Protein AF-A0A8J8BP49-F1 (afdb_monomer)

Nearest PDB structures (foldseek):
  6uoa-assembly1_A  TM=1.946E-01  e=1.075E+00  Homo sapiens
  1j4n-assembly1_A  TM=1.666E-01  e=1.029E+00  Bos taurus
  2ixr-assembly1_A  TM=1.984E-01  e=2.462E+00  Burkholderia pseudomallei
  8tid-assembly1_C  TM=1.835E-01  e=7.997E+00  Tetrahymena thermophila

Mean predicted aligned error: 5.42 Å

Secondary structure (DSSP, 8-state):
----HHHHHHHHHHHHHHHHHHHHHHHHHHHHHHHHHHHHHHHHHHSSPPPPPPTT-SS--S-SS-TTHHHHHHHHHHHHHHHHHHHHHHHHHHT-S--SSS-HHHHHHHHHHHHHHHHHHHHHHHHHTTSTTHHHHHHTT--TTSHHHHHHHHHIIIIIHHHHHHHHH---HHHHHHHHHHHHHHHHHHIIIIIHHHHHHHHHTHHHHHHHHHHHHHHHHHHHHHHHHHH--

Structure (mmCIF, N/CA/C/O backbone):
data_AF-A0A8J8BP49-F1
#
_entry.id   AF-A0A8J8BP49-F1
#
loop_
_atom_site.group_PDB
_atom_site.id
_atom_site.type_symbol
_atom_site.label_atom_id
_atom_site.label_alt_id
_atom_site.label_comp_id
_atom_site.label_asym_id
_atom_site.label_entity_id
_atom_site.label_seq_id
_atom_site.pdbx_PDB_ins_code
_atom_site.Cartn_x
_atom_site.Cartn_y
_atom_site.Cartn_z
_atom_site.occupancy
_atom_site.B_iso_or_equiv
_atom_site.auth_seq_id
_atom_site.auth_comp_id
_atom_site.auth_asym_id
_atom_site.auth_atom_id
_atom_site.pdbx_PDB_model_num
ATOM 1 N N . MET A 1 1 ? -19.484 -6.367 33.454 1.00 38.62 1 MET A N 1
ATOM 2 C CA . MET A 1 1 ? -18.521 -5.253 33.610 1.00 38.62 1 MET A CA 1
ATOM 3 C C . MET A 1 1 ? -18.538 -4.429 32.333 1.00 38.62 1 MET A C 1
ATOM 5 O O . MET A 1 1 ? -18.181 -4.967 31.294 1.00 38.62 1 MET A O 1
ATOM 9 N N . LYS A 1 2 ? -18.995 -3.169 32.371 1.00 40.53 2 LYS A N 1
ATOM 10 C CA . LYS A 1 2 ? -18.797 -2.241 31.247 1.00 40.53 2 LYS A CA 1
ATOM 11 C C . LYS A 1 2 ? -17.297 -1.944 31.179 1.00 40.53 2 LYS A C 1
ATOM 13 O O . LYS A 1 2 ? -16.781 -1.238 32.039 1.00 40.53 2 LYS A O 1
ATOM 18 N N . TYR A 1 3 ? -16.599 -2.570 30.234 1.00 51.41 3 TYR A N 1
ATOM 19 C CA . TYR A 1 3 ? -15.207 -2.254 29.919 1.00 51.41 3 TYR A CA 1
ATOM 20 C C . TYR A 1 3 ? -15.085 -0.745 29.666 1.00 51.41 3 TYR A C 1
ATOM 22 O O . TYR A 1 3 ? -15.962 -0.156 29.033 1.00 51.41 3 TYR A O 1
ATOM 30 N N . ASN A 1 4 ? -14.030 -0.109 30.181 1.00 67.38 4 ASN A N 1
ATOM 31 C CA . ASN A 1 4 ? -13.845 1.333 30.051 1.00 67.38 4 ASN A CA 1
ATOM 32 C C . ASN A 1 4 ? -13.487 1.675 28.592 1.00 67.38 4 ASN A C 1
ATOM 34 O O . ASN A 1 4 ? -12.318 1.671 28.210 1.00 67.38 4 ASN A O 1
ATOM 38 N N . SER A 1 5 ? -14.518 1.916 27.776 1.00 73.50 5 SER A N 1
ATOM 39 C CA . SER A 1 5 ? -14.456 2.192 26.331 1.00 73.50 5 SER A CA 1
ATOM 40 C C . SER A 1 5 ? -13.374 3.210 25.958 1.00 73.50 5 SER A C 1
ATOM 42 O O . SER A 1 5 ? -12.716 3.073 24.930 1.00 73.50 5 SER A O 1
ATOM 44 N N . PHE A 1 6 ? -13.141 4.198 26.827 1.00 82.12 6 PHE A N 1
ATOM 45 C CA . PHE A 1 6 ? -12.113 5.216 26.638 1.00 82.12 6 PHE A CA 1
ATOM 46 C C . PHE A 1 6 ? -10.689 4.641 26.650 1.00 82.12 6 PHE A C 1
ATOM 48 O O . PHE A 1 6 ? -9.907 4.901 25.741 1.00 82.12 6 PHE A O 1
ATOM 55 N N . PHE A 1 7 ? -10.354 3.811 27.641 1.00 84.12 7 PHE A N 1
ATOM 56 C CA . PHE A 1 7 ? -9.019 3.218 27.761 1.00 84.12 7 PHE A CA 1
ATOM 57 C C . PHE A 1 7 ? -8.693 2.305 26.571 1.00 84.12 7 PHE A C 1
ATOM 59 O O . PHE A 1 7 ? -7.597 2.362 26.015 1.00 84.12 7 PHE A O 1
ATOM 66 N N . ASN A 1 8 ? -9.678 1.523 26.120 1.00 83.56 8 ASN A N 1
ATOM 67 C CA . ASN A 1 8 ? -9.540 0.665 24.944 1.00 83.56 8 ASN A CA 1
ATOM 68 C C . ASN A 1 8 ? -9.268 1.484 23.671 1.00 83.56 8 ASN A C 1
ATOM 70 O O . ASN A 1 8 ? -8.439 1.089 22.852 1.00 83.56 8 ASN A O 1
ATOM 74 N N . MET A 1 9 ? -9.934 2.634 23.520 1.00 87.38 9 MET A N 1
ATOM 75 C CA . MET A 1 9 ? -9.689 3.567 22.418 1.00 87.38 9 MET A CA 1
ATOM 76 C C . MET A 1 9 ? -8.284 4.165 22.455 1.00 87.38 9 MET A C 1
ATOM 78 O O . MET A 1 9 ? -7.639 4.250 21.415 1.00 87.38 9 MET A O 1
ATOM 82 N N . VAL A 1 10 ? -7.791 4.551 23.633 1.00 91.19 10 VAL A N 1
ATOM 83 C CA . VAL A 1 10 ? -6.429 5.088 23.770 1.00 91.19 10 VAL A CA 1
ATOM 84 C C . VAL A 1 10 ? -5.399 4.044 23.340 1.00 91.19 10 VAL A C 1
ATOM 86 O O . VAL A 1 10 ? -4.521 4.353 22.538 1.00 91.19 10 VAL A O 1
ATOM 89 N N . ILE A 1 11 ? -5.536 2.795 23.800 1.00 91.75 11 ILE A N 1
ATOM 90 C CA . ILE A 1 11 ? -4.647 1.699 23.381 1.00 91.75 11 ILE A CA 1
ATOM 91 C C . ILE A 1 11 ? -4.704 1.495 21.867 1.00 91.75 11 ILE A C 1
ATOM 93 O O . ILE A 1 11 ? -3.660 1.367 21.228 1.00 91.75 11 ILE A O 1
ATOM 97 N N . LEU A 1 12 ? -5.907 1.471 21.290 1.00 92.00 12 LEU A N 1
ATOM 98 C CA . LEU A 1 12 ? -6.104 1.337 19.850 1.00 92.00 12 LEU A CA 1
ATOM 99 C C . LEU A 1 12 ? -5.352 2.426 19.075 1.00 92.00 12 LEU A C 1
ATOM 101 O O . LEU A 1 12 ? -4.560 2.100 18.195 1.00 92.00 12 LEU A O 1
ATOM 105 N N . VAL A 1 13 ? -5.573 3.696 19.422 1.00 94.31 13 VAL A N 1
ATOM 106 C CA . VAL A 1 13 ? -4.946 4.854 18.765 1.00 94.31 13 VAL A CA 1
ATOM 107 C C . VAL A 1 13 ? -3.425 4.773 18.851 1.00 94.31 13 VAL A C 1
ATOM 109 O O . VAL A 1 13 ? -2.746 4.867 17.829 1.00 94.31 13 VAL A O 1
ATOM 112 N N . LEU A 1 14 ? -2.884 4.542 20.050 1.00 95.69 14 LEU A N 1
ATOM 113 C CA . LEU A 1 14 ? -1.438 4.439 20.251 1.00 95.69 14 LEU A CA 1
ATOM 114 C C . LEU A 1 14 ? -0.837 3.264 19.475 1.00 95.69 14 LEU A C 1
ATOM 116 O O . LEU A 1 14 ? 0.233 3.404 18.890 1.00 95.69 14 LEU A O 1
ATOM 120 N N . THR A 1 15 ? -1.535 2.128 19.422 1.00 94.44 15 THR A N 1
ATOM 121 C CA . THR A 1 15 ? -1.056 0.953 18.685 1.00 94.44 15 THR A CA 1
ATOM 122 C C . THR A 1 15 ? -1.067 1.193 17.180 1.00 94.44 15 THR A C 1
ATOM 124 O O . THR A 1 15 ? -0.103 0.839 16.509 1.00 94.44 15 THR A O 1
ATOM 127 N N . VAL A 1 16 ? -2.117 1.820 16.637 1.00 95.50 16 VAL A N 1
ATOM 128 C CA . VAL A 1 16 ? -2.180 2.165 15.206 1.00 95.50 16 VAL A CA 1
ATOM 129 C C . VAL A 1 16 ? -1.072 3.156 14.841 1.00 95.50 16 VAL A C 1
ATOM 131 O O . VAL A 1 16 ? -0.399 2.961 13.832 1.00 95.50 16 VAL A O 1
ATOM 134 N N . LEU A 1 17 ? -0.821 4.168 15.678 1.00 96.00 17 LEU A N 1
ATOM 135 C CA . LEU A 1 17 ? 0.287 5.108 15.475 1.00 96.00 17 LEU A CA 1
ATOM 136 C C . LEU A 1 17 ? 1.650 4.406 15.517 1.00 96.00 17 LEU A C 1
ATOM 138 O O . LEU A 1 17 ? 2.475 4.628 14.636 1.00 96.00 17 LEU A O 1
ATOM 142 N N . ALA A 1 18 ? 1.874 3.532 16.501 1.00 94.94 18 ALA A N 1
ATOM 143 C CA . ALA A 1 18 ? 3.123 2.784 16.634 1.00 94.94 18 ALA A CA 1
ATOM 144 C C . ALA A 1 18 ? 3.340 1.778 15.489 1.00 94.94 18 ALA A C 1
ATOM 146 O O . ALA A 1 18 ? 4.477 1.518 15.105 1.00 94.94 18 ALA A O 1
ATOM 147 N N . ALA A 1 19 ? 2.263 1.222 14.928 1.00 95.88 19 ALA A N 1
ATOM 148 C CA . ALA A 1 19 ? 2.323 0.298 13.799 1.00 95.88 19 ALA A CA 1
ATOM 149 C C . ALA A 1 19 ? 2.521 1.004 12.446 1.00 95.88 19 ALA A C 1
ATOM 151 O O . ALA A 1 19 ? 2.941 0.356 11.485 1.00 95.88 19 ALA A O 1
ATOM 152 N N . ALA A 1 20 ? 2.237 2.308 12.350 1.00 94.44 20 ALA A N 1
ATOM 153 C CA . ALA A 1 20 ? 2.227 3.040 11.085 1.00 94.44 20 ALA A CA 1
ATOM 154 C C . ALA A 1 20 ? 3.532 2.929 10.270 1.00 94.44 20 ALA A C 1
ATOM 156 O O . ALA A 1 20 ? 3.422 2.711 9.060 1.00 94.44 20 ALA A O 1
ATOM 157 N N . PRO A 1 21 ? 4.745 2.970 10.865 1.00 94.75 21 PRO A N 1
ATOM 158 C CA . PRO A 1 21 ? 5.979 2.751 10.114 1.00 94.75 21 PRO A CA 1
ATOM 159 C C . PRO A 1 21 ? 6.003 1.401 9.397 1.00 94.75 21 PRO A C 1
ATOM 161 O O . PRO A 1 21 ? 6.161 1.343 8.179 1.00 94.75 21 PRO A O 1
ATOM 164 N N . ALA A 1 22 ? 5.759 0.314 10.133 1.00 95.50 22 ALA A N 1
ATOM 165 C CA . ALA A 1 22 ? 5.771 -1.038 9.583 1.00 95.50 22 ALA A CA 1
ATOM 166 C C . ALA A 1 22 ? 4.689 -1.229 8.508 1.00 95.50 22 ALA A C 1
ATOM 168 O O . ALA A 1 22 ? 4.963 -1.791 7.450 1.00 95.50 22 ALA A O 1
ATOM 169 N N . LEU A 1 23 ? 3.476 -0.718 8.743 1.00 96.38 23 LEU A N 1
ATOM 170 C CA . LEU A 1 23 ? 2.387 -0.787 7.763 1.00 96.38 23 LEU A CA 1
ATOM 171 C C . LEU A 1 23 ? 2.696 0.021 6.495 1.00 96.38 23 LEU A C 1
ATOM 173 O O . LEU A 1 23 ? 2.319 -0.397 5.398 1.00 96.38 23 LEU A O 1
ATOM 177 N N . THR A 1 24 ? 3.410 1.142 6.623 1.00 94.69 24 THR A N 1
ATOM 178 C CA . THR A 1 24 ? 3.841 1.953 5.474 1.00 94.69 24 THR A CA 1
ATOM 179 C C . THR A 1 24 ? 4.869 1.198 4.648 1.00 94.69 24 THR A C 1
ATOM 181 O O . THR A 1 24 ? 4.685 1.079 3.441 1.00 94.69 24 THR A O 1
ATOM 184 N N . PHE A 1 25 ? 5.887 0.608 5.283 1.00 93.75 25 PHE A N 1
ATOM 185 C CA . PHE A 1 25 ? 6.862 -0.230 4.581 1.00 93.75 25 PHE A CA 1
ATOM 186 C C . PHE A 1 25 ? 6.200 -1.410 3.873 1.00 93.75 25 PHE A C 1
ATOM 188 O O . PHE A 1 25 ? 6.476 -1.631 2.700 1.00 93.75 25 PHE A O 1
ATOM 195 N N . ILE A 1 26 ? 5.283 -2.123 4.538 1.00 96.12 26 ILE A N 1
ATOM 196 C CA . ILE A 1 26 ? 4.526 -3.213 3.903 1.00 96.12 26 ILE A CA 1
ATOM 197 C C . ILE A 1 26 ? 3.770 -2.697 2.678 1.00 96.12 26 ILE A C 1
ATOM 199 O O . ILE A 1 26 ? 3.812 -3.336 1.634 1.00 96.12 26 ILE A O 1
ATOM 203 N N . THR A 1 27 ? 3.105 -1.545 2.789 1.00 95.88 27 THR A N 1
ATOM 204 C CA . THR A 1 27 ? 2.338 -0.958 1.680 1.00 95.88 27 THR A CA 1
ATOM 205 C C . THR A 1 27 ? 3.245 -0.598 0.503 1.00 95.88 27 THR A C 1
ATOM 207 O O . THR A 1 27 ? 2.940 -0.966 -0.625 1.00 95.88 27 THR A O 1
ATOM 210 N N . VAL A 1 28 ? 4.376 0.066 0.755 1.00 94.56 28 VAL A N 1
ATOM 211 C CA . VAL A 1 28 ? 5.335 0.448 -0.292 1.00 94.56 28 VAL A CA 1
ATOM 212 C C . VAL A 1 28 ? 5.954 -0.789 -0.936 1.00 94.56 28 VAL A C 1
ATOM 214 O O . VAL A 1 28 ? 5.825 -0.982 -2.136 1.00 94.56 28 VAL A O 1
ATOM 217 N N . PHE A 1 29 ? 6.557 -1.686 -0.157 1.00 96.50 29 PHE A N 1
ATOM 218 C CA . PHE A 1 29 ? 7.206 -2.869 -0.722 1.00 96.50 29 PHE A CA 1
ATOM 219 C C . PHE A 1 29 ? 6.220 -3.803 -1.418 1.00 96.50 29 PHE A C 1
ATOM 221 O O . PHE A 1 29 ? 6.559 -4.368 -2.448 1.00 96.50 29 PHE A O 1
ATOM 228 N N . ALA A 1 30 ? 5.001 -3.979 -0.909 1.00 97.69 30 ALA A N 1
ATOM 229 C CA . ALA A 1 30 ? 4.031 -4.822 -1.597 1.00 97.69 30 ALA A CA 1
ATOM 230 C C . ALA A 1 30 ? 3.546 -4.201 -2.915 1.00 97.69 30 ALA A C 1
ATOM 232 O O . ALA A 1 30 ? 3.301 -4.935 -3.874 1.00 97.69 30 ALA A O 1
ATOM 233 N N . HIS A 1 31 ? 3.442 -2.871 -2.974 1.00 97.38 31 HIS A N 1
ATOM 234 C CA . HIS A 1 31 ? 3.164 -2.143 -4.205 1.00 97.38 31 HIS A CA 1
ATOM 235 C C . HIS A 1 31 ? 4.266 -2.373 -5.248 1.00 97.38 31 HIS A C 1
ATOM 237 O O . HIS A 1 31 ? 3.976 -2.875 -6.337 1.00 97.38 31 HIS A O 1
ATOM 243 N N . GLU A 1 32 ? 5.527 -2.137 -4.872 1.00 96.81 32 GLU A N 1
ATOM 244 C CA . GLU A 1 32 ? 6.686 -2.419 -5.728 1.00 96.81 32 GLU A CA 1
ATOM 245 C C . GLU A 1 32 ? 6.767 -3.908 -6.085 1.00 96.81 32 GLU A C 1
ATOM 247 O O . GLU A 1 32 ? 7.082 -4.286 -7.208 1.00 96.81 32 GLU A O 1
ATOM 252 N N . GLY A 1 33 ? 6.383 -4.793 -5.168 1.00 97.44 33 GLY A N 1
ATOM 253 C CA . GLY A 1 33 ? 6.267 -6.222 -5.430 1.00 97.44 33 GLY A CA 1
ATOM 254 C C . GLY A 1 33 ? 5.272 -6.562 -6.528 1.00 97.44 33 GLY A C 1
ATOM 255 O O . GLY A 1 33 ? 5.503 -7.513 -7.273 1.00 97.44 33 GLY A O 1
ATOM 256 N N . GLY A 1 34 ? 4.202 -5.776 -6.668 1.00 97.75 34 GLY A N 1
ATOM 257 C CA . GLY A 1 34 ? 3.246 -5.897 -7.764 1.00 97.75 34 GLY A CA 1
ATOM 258 C C . GLY A 1 34 ? 3.915 -5.645 -9.110 1.00 97.75 34 GLY A C 1
ATOM 259 O O . GLY A 1 34 ? 3.807 -6.480 -10.007 1.00 97.75 34 GLY A O 1
ATOM 260 N N . HIS A 1 35 ? 4.679 -4.556 -9.230 1.00 96.94 35 HIS A N 1
ATOM 261 C CA . HIS A 1 35 ? 5.498 -4.294 -10.418 1.00 96.94 35 HIS A CA 1
ATOM 262 C C . HIS A 1 35 ? 6.557 -5.390 -10.631 1.00 96.94 35 HIS A C 1
ATOM 264 O O . HIS A 1 35 ? 6.749 -5.898 -11.742 1.00 96.94 35 HIS A O 1
ATOM 270 N N . GLY A 1 36 ? 7.189 -5.825 -9.540 1.00 97.25 36 GLY A N 1
ATOM 271 C CA . GLY A 1 36 ? 8.220 -6.855 -9.511 1.00 97.25 36 GLY A CA 1
ATOM 272 C C . GLY A 1 36 ? 7.797 -8.197 -10.105 1.00 97.25 36 GLY A C 1
ATOM 273 O O . GLY A 1 36 ? 8.655 -8.911 -10.620 1.00 97.25 36 GLY A O 1
ATOM 274 N N . LEU A 1 37 ? 6.499 -8.520 -10.140 1.00 97.56 37 LEU A N 1
ATOM 275 C CA . LEU A 1 37 ? 5.995 -9.739 -10.788 1.00 97.56 37 LEU A CA 1
ATOM 276 C C . LEU A 1 37 ? 6.378 -9.841 -12.272 1.00 97.56 37 LEU A C 1
ATOM 278 O O . LEU A 1 37 ? 6.530 -10.952 -12.776 1.00 97.56 37 LEU A O 1
ATOM 282 N N . LEU A 1 38 ? 6.548 -8.709 -12.963 1.00 97.00 38 LEU A N 1
ATOM 283 C CA . LEU A 1 38 ? 7.019 -8.668 -14.353 1.00 97.00 38 LEU A CA 1
ATOM 284 C C . LEU A 1 38 ? 8.423 -8.078 -14.488 1.00 97.00 38 LEU A C 1
ATOM 286 O O . LEU A 1 38 ? 9.177 -8.512 -15.359 1.00 97.00 38 LEU A O 1
ATOM 290 N N . ILE A 1 39 ? 8.804 -7.150 -13.608 1.00 96.12 39 ILE A N 1
ATOM 291 C CA . ILE A 1 39 ? 10.131 -6.528 -13.652 1.00 96.12 39 ILE A CA 1
ATOM 292 C C . ILE A 1 39 ? 11.231 -7.513 -13.243 1.00 96.12 39 ILE A C 1
ATOM 294 O O . ILE A 1 39 ? 12.262 -7.568 -13.905 1.00 96.12 39 ILE A O 1
ATOM 298 N N . VAL A 1 40 ? 11.039 -8.333 -12.206 1.00 96.69 40 VAL A N 1
ATOM 299 C CA . VAL A 1 40 ? 12.080 -9.276 -11.755 1.00 96.69 40 VAL A CA 1
ATOM 300 C C . VAL A 1 40 ? 12.405 -10.323 -12.833 1.00 96.69 40 VAL A C 1
ATOM 302 O O . VAL A 1 40 ? 13.589 -10.524 -13.113 1.00 96.69 40 VAL A O 1
ATOM 305 N N . PRO A 1 41 ? 11.419 -10.944 -13.515 1.00 96.06 41 PRO A N 1
ATOM 306 C CA . PRO A 1 41 ? 11.698 -11.751 -14.701 1.00 96.06 41 PRO A CA 1
ATOM 307 C C . PRO A 1 41 ? 12.405 -10.975 -15.818 1.00 96.06 41 PRO A C 1
ATOM 309 O O . PRO A 1 41 ? 13.307 -11.525 -16.444 1.00 96.06 41 PRO A O 1
ATOM 312 N N . ALA A 1 42 ? 12.038 -9.711 -16.062 1.00 95.38 42 ALA A N 1
ATOM 313 C CA . ALA A 1 42 ? 12.701 -8.881 -17.070 1.00 95.38 42 ALA A CA 1
ATOM 314 C C . ALA A 1 42 ? 14.185 -8.648 -16.738 1.00 95.38 42 ALA A C 1
ATOM 316 O O . ALA A 1 42 ? 15.024 -8.812 -17.618 1.00 95.38 42 ALA A O 1
ATOM 317 N N . ILE A 1 43 ? 14.517 -8.363 -15.472 1.00 95.19 43 ILE A N 1
ATOM 318 C CA . ILE A 1 43 ? 15.903 -8.257 -14.984 1.00 95.19 43 ILE A CA 1
ATOM 319 C C . ILE A 1 43 ? 16.644 -9.582 -15.205 1.00 95.19 43 ILE A C 1
ATOM 321 O O . ILE A 1 43 ? 17.737 -9.595 -15.765 1.00 95.19 43 ILE A O 1
ATOM 325 N N . ALA A 1 44 ? 16.041 -10.709 -14.814 1.00 95.62 44 ALA A N 1
ATOM 326 C CA . ALA A 1 44 ? 16.663 -12.024 -14.963 1.00 95.62 44 ALA A CA 1
ATOM 327 C C . ALA A 1 44 ? 16.951 -12.375 -16.434 1.00 95.62 44 ALA A C 1
ATOM 329 O O . ALA A 1 44 ? 18.014 -12.911 -16.741 1.00 95.62 44 ALA A O 1
ATOM 330 N N . LEU A 1 45 ? 16.028 -12.051 -17.345 1.00 96.00 45 LEU A N 1
ATOM 331 C CA . LEU A 1 45 ? 16.190 -12.268 -18.787 1.00 96.00 45 LEU A CA 1
ATOM 332 C C . LEU A 1 45 ? 17.165 -11.277 -19.433 1.00 96.00 45 LEU A C 1
ATOM 334 O O . LEU A 1 45 ? 17.828 -11.631 -20.404 1.00 96.00 45 LEU A O 1
ATOM 338 N N . ASN A 1 46 ? 17.273 -10.062 -18.893 1.00 95.62 46 ASN A N 1
ATOM 339 C CA . ASN A 1 46 ? 18.280 -9.085 -19.299 1.00 95.62 46 ASN A CA 1
ATOM 340 C C . ASN A 1 46 ? 19.702 -9.508 -18.884 1.00 95.62 46 ASN A C 1
ATOM 342 O O . ASN A 1 46 ? 20.676 -9.040 -19.466 1.00 95.62 46 ASN A O 1
ATOM 346 N N . GLY A 1 47 ? 19.835 -10.394 -17.892 1.00 93.19 47 GLY A N 1
ATOM 347 C CA . GLY A 1 47 ? 21.112 -10.967 -17.449 1.00 93.19 47 GLY A CA 1
ATOM 348 C C . GLY A 1 47 ? 21.959 -10.046 -16.567 1.00 93.19 47 GLY A C 1
ATOM 349 O O . GLY A 1 47 ? 22.897 -10.512 -15.925 1.00 93.19 47 GLY A O 1
ATOM 350 N N . GLU A 1 48 ? 21.601 -8.768 -16.479 1.00 91.19 48 GLU A N 1
ATOM 351 C CA . GLU A 1 48 ? 22.226 -7.771 -15.617 1.00 91.19 48 GLU A CA 1
ATOM 352 C C . GLU A 1 48 ? 21.180 -6.806 -15.055 1.00 91.19 48 GLU A C 1
ATOM 354 O O . GLU A 1 48 ? 20.098 -6.625 -15.630 1.00 91.19 48 GLU A O 1
ATOM 359 N N . MET A 1 49 ? 21.510 -6.204 -13.912 1.00 90.50 49 MET A N 1
ATOM 360 C CA . MET A 1 49 ? 20.677 -5.170 -13.312 1.00 90.50 49 MET A CA 1
ATOM 361 C C . MET A 1 49 ? 20.675 -3.937 -14.227 1.00 90.50 49 MET A C 1
ATOM 363 O O . MET A 1 49 ? 21.759 -3.490 -14.595 1.00 90.50 49 MET A O 1
ATOM 367 N N . PRO A 1 50 ? 19.506 -3.379 -14.581 1.00 88.56 50 PRO A N 1
ATOM 368 C CA . PRO A 1 50 ? 19.453 -2.165 -15.380 1.00 88.56 50 PRO A CA 1
ATOM 369 C C . PRO A 1 50 ? 20.120 -0.973 -14.694 1.00 88.56 50 PRO A C 1
ATOM 371 O O . PRO A 1 50 ? 20.011 -0.797 -13.477 1.00 88.56 50 PRO A O 1
ATOM 374 N N . ASP A 1 51 ? 20.700 -0.087 -15.493 1.00 84.88 51 ASP A N 1
ATOM 375 C CA . ASP A 1 51 ? 21.095 1.237 -15.025 1.00 84.88 51 ASP A CA 1
ATOM 376 C C . ASP A 1 51 ? 19.870 2.141 -14.877 1.00 84.88 51 ASP A C 1
ATOM 378 O O . ASP A 1 51 ? 18.912 2.041 -15.644 1.00 84.88 51 ASP A O 1
ATOM 382 N N . MET A 1 52 ? 19.897 3.048 -13.901 1.00 80.88 52 MET A N 1
ATOM 383 C CA . MET A 1 52 ? 18.892 4.108 -13.790 1.00 80.88 52 MET A CA 1
ATOM 384 C C . MET A 1 52 ? 19.046 5.117 -14.940 1.00 80.88 52 MET A C 1
ATOM 386 O O . MET A 1 52 ? 20.164 5.334 -15.417 1.00 80.88 52 MET A O 1
ATOM 390 N N . PRO A 1 53 ? 17.952 5.756 -15.395 1.00 68.44 53 PRO A N 1
ATOM 391 C CA . PRO A 1 53 ? 18.038 6.722 -16.477 1.00 68.44 53 PRO A CA 1
ATOM 392 C C . PRO A 1 53 ? 18.902 7.904 -16.037 1.00 68.44 53 PRO A C 1
ATOM 394 O O . PRO A 1 53 ? 18.635 8.537 -15.016 1.00 68.44 53 PRO A O 1
ATOM 397 N N . THR A 1 54 ? 19.928 8.223 -16.822 1.00 62.78 54 THR A N 1
ATOM 398 C CA . THR A 1 54 ? 20.598 9.525 -16.756 1.00 62.78 54 THR A CA 1
ATOM 399 C C . THR A 1 54 ? 19.830 10.502 -17.652 1.00 62.78 54 THR A C 1
ATOM 401 O O . THR A 1 54 ? 19.275 10.093 -18.671 1.00 62.78 54 THR A O 1
ATOM 404 N N . GLU A 1 55 ? 19.746 11.781 -17.268 1.00 56.50 55 GLU A N 1
ATOM 405 C CA . GLU A 1 55 ? 18.830 12.807 -17.822 1.00 56.50 55 GLU A CA 1
ATOM 406 C C . GLU A 1 55 ? 18.948 13.111 -19.343 1.00 56.50 55 GLU A C 1
ATOM 408 O O . GLU A 1 55 ? 18.389 14.096 -19.815 1.00 56.50 55 GLU A O 1
ATOM 413 N N . GLN A 1 56 ? 19.664 12.321 -20.151 1.00 47.22 56 GLN A N 1
ATOM 414 C CA . GLN A 1 56 ? 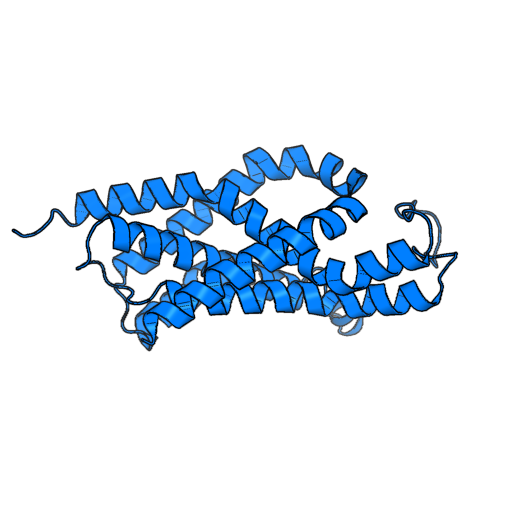20.117 12.725 -21.492 1.00 47.22 56 GLN A CA 1
ATOM 415 C C . GLN A 1 56 ? 19.770 11.781 -22.657 1.00 47.22 56 GLN A C 1
ATOM 417 O O . GLN A 1 56 ? 20.390 11.889 -23.713 1.00 47.22 56 GLN A O 1
ATOM 422 N N . SER A 1 57 ? 18.766 10.901 -22.559 1.00 49.44 57 SER A N 1
ATOM 423 C CA . SER A 1 57 ? 18.297 10.174 -23.757 1.00 49.44 57 SER A CA 1
ATOM 424 C C . SER A 1 57 ? 16.776 10.173 -23.905 1.00 49.44 57 SER A C 1
ATOM 426 O O . SER A 1 57 ? 16.053 9.706 -23.033 1.00 49.44 57 SER A O 1
ATOM 428 N N . GLU A 1 58 ? 16.297 10.685 -25.044 1.00 54.97 58 GLU A N 1
ATOM 429 C CA . GLU A 1 58 ? 14.871 10.769 -25.409 1.00 54.97 58 GLU A CA 1
ATOM 430 C C . GLU A 1 58 ? 14.223 9.393 -25.678 1.00 54.97 58 GLU A C 1
ATOM 432 O O . GLU A 1 58 ? 13.016 9.309 -25.888 1.00 54.97 58 GLU A O 1
ATOM 437 N N . VAL A 1 59 ? 14.992 8.297 -25.630 1.00 63.81 59 VAL A N 1
ATOM 438 C CA . VAL A 1 59 ? 14.486 6.917 -25.681 1.00 63.81 59 VAL A CA 1
ATOM 439 C C . VAL A 1 59 ? 15.336 6.040 -24.760 1.00 63.81 59 VAL A C 1
ATOM 441 O O . VAL A 1 59 ? 16.374 5.519 -25.164 1.00 63.81 59 VAL A O 1
ATOM 444 N N . TRP A 1 60 ? 14.901 5.874 -23.512 1.00 73.69 60 TRP A N 1
ATOM 445 C CA . TRP A 1 60 ? 15.561 4.997 -22.546 1.00 73.69 60 TRP A CA 1
ATOM 446 C C . TRP A 1 60 ? 14.895 3.616 -22.526 1.00 73.69 60 TRP A C 1
ATOM 448 O O . TRP A 1 60 ? 13.700 3.495 -22.255 1.00 73.69 60 TRP A O 1
ATOM 458 N N . ASN A 1 61 ? 15.673 2.568 -22.813 1.00 83.38 61 ASN A N 1
ATOM 459 C CA . ASN A 1 61 ? 15.267 1.180 -22.597 1.00 83.38 61 ASN A CA 1
ATOM 460 C C . ASN A 1 61 ? 16.046 0.607 -21.397 1.00 83.38 61 ASN A C 1
ATOM 462 O O . ASN A 1 61 ? 17.252 0.396 -21.537 1.00 83.38 61 ASN A O 1
ATOM 466 N N . PRO A 1 62 ? 15.388 0.298 -20.263 1.00 85.25 62 PRO A N 1
ATOM 467 C CA . PRO A 1 62 ? 16.058 -0.297 -19.104 1.00 85.25 62 PRO A CA 1
ATOM 468 C C . PRO A 1 62 ? 16.607 -1.709 -19.368 1.00 85.25 62 PRO A C 1
ATOM 470 O O . PRO A 1 62 ? 17.482 -2.171 -18.647 1.00 85.25 62 PRO A O 1
ATOM 473 N N . PHE A 1 63 ? 16.130 -2.416 -20.395 1.00 91.38 63 PHE A N 1
ATOM 474 C CA . PHE A 1 63 ? 16.519 -3.802 -20.669 1.00 91.38 63 PHE A CA 1
ATOM 475 C C . PHE A 1 63 ? 17.154 -3.934 -22.065 1.00 91.38 63 PHE A C 1
ATOM 477 O O . PHE A 1 63 ? 16.491 -4.387 -23.007 1.00 91.38 63 PHE A O 1
ATOM 484 N N . PRO A 1 64 ? 18.420 -3.514 -22.256 1.00 88.25 64 PRO A N 1
ATOM 485 C CA . PRO A 1 64 ? 19.074 -3.542 -23.566 1.00 88.25 64 PRO A CA 1
ATOM 486 C C . PRO A 1 64 ? 19.307 -4.967 -24.095 1.00 88.25 64 PRO A C 1
ATOM 488 O O . PRO A 1 64 ? 19.168 -5.199 -25.296 1.00 88.25 64 PRO A O 1
ATOM 491 N N . ASN A 1 65 ? 19.588 -5.932 -23.215 1.00 92.31 65 ASN A N 1
ATOM 492 C CA . ASN A 1 65 ? 19.849 -7.328 -23.591 1.00 92.31 65 ASN A CA 1
ATOM 493 C C . ASN A 1 65 ? 18.557 -8.141 -23.753 1.00 92.31 65 ASN A C 1
ATOM 495 O O . ASN A 1 65 ? 18.561 -9.215 -24.355 1.00 92.31 65 ASN A O 1
ATOM 499 N N . PHE A 1 66 ? 17.436 -7.620 -23.251 1.00 92.69 66 PHE A N 1
ATOM 500 C CA . PHE A 1 66 ? 16.111 -8.195 -23.436 1.00 92.69 66 PHE A CA 1
ATOM 501 C C . PHE A 1 66 ? 15.111 -7.109 -23.860 1.00 92.69 66 PHE A C 1
ATOM 503 O O . PHE A 1 66 ? 14.341 -6.624 -23.032 1.00 92.69 66 PHE A O 1
ATOM 510 N N . PRO A 1 67 ? 15.058 -6.739 -25.156 1.00 86.38 67 PRO A N 1
ATOM 511 C CA . PRO A 1 67 ? 14.222 -5.632 -25.632 1.00 86.38 67 PRO A CA 1
ATOM 512 C C . PRO A 1 67 ? 12.728 -5.787 -25.328 1.00 86.38 67 PRO A C 1
ATOM 514 O O . PRO A 1 67 ? 12.041 -4.801 -25.084 1.00 86.38 67 PRO A O 1
ATOM 517 N N . ALA A 1 68 ? 12.210 -7.021 -25.279 1.00 89.69 68 ALA A N 1
ATOM 518 C CA . ALA A 1 68 ? 10.827 -7.281 -24.867 1.00 89.69 68 ALA A CA 1
ATOM 519 C C . ALA A 1 68 ? 10.562 -6.939 -23.383 1.00 89.69 68 ALA A C 1
ATOM 521 O O . ALA A 1 68 ? 9.408 -6.800 -22.979 1.00 89.69 68 ALA A O 1
ATOM 522 N N . GLY A 1 69 ? 11.610 -6.736 -22.580 1.00 89.50 69 GLY A N 1
ATOM 523 C CA . GLY A 1 69 ? 11.541 -6.270 -21.198 1.00 89.50 69 GLY A CA 1
ATOM 524 C C . GLY A 1 69 ? 10.877 -4.904 -21.060 1.00 89.50 69 GLY A C 1
ATOM 525 O O . GLY A 1 69 ? 10.195 -4.675 -20.066 1.00 89.50 69 GLY A O 1
ATOM 526 N N . VAL A 1 70 ? 10.954 -4.036 -22.078 1.00 89.06 70 VAL A N 1
ATOM 527 C CA . VAL A 1 70 ? 10.217 -2.759 -22.078 1.00 89.06 70 VAL A CA 1
ATOM 528 C C . VAL A 1 70 ? 8.701 -2.978 -22.035 1.00 89.06 70 VAL A C 1
ATOM 530 O O . VAL A 1 70 ? 7.982 -2.246 -21.362 1.00 89.06 70 VAL A O 1
ATOM 533 N N . ILE A 1 71 ? 8.202 -4.032 -22.691 1.00 91.12 71 ILE A N 1
ATOM 534 C CA . ILE A 1 71 ? 6.779 -4.388 -22.662 1.00 91.12 71 ILE A CA 1
ATOM 535 C C . ILE A 1 71 ? 6.413 -4.890 -21.265 1.00 91.12 71 ILE A C 1
ATOM 537 O O . ILE A 1 71 ? 5.390 -4.483 -20.723 1.00 91.12 71 ILE A O 1
ATOM 541 N N . LEU A 1 72 ? 7.256 -5.731 -20.655 1.00 93.50 72 LEU A N 1
ATOM 542 C CA . LEU A 1 72 ? 7.041 -6.207 -19.284 1.00 93.50 72 LEU A CA 1
ATOM 543 C C . LEU A 1 72 ? 7.044 -5.059 -18.270 1.00 93.50 72 LEU A C 1
ATOM 545 O O . LEU A 1 72 ? 6.214 -5.048 -17.366 1.00 93.50 72 LEU A O 1
ATOM 549 N N . PHE A 1 73 ? 7.927 -4.078 -18.453 1.00 91.00 73 PHE A N 1
ATOM 550 C CA . PHE A 1 73 ? 7.984 -2.871 -17.638 1.00 91.00 73 PHE A CA 1
ATOM 551 C C . PHE A 1 73 ? 6.695 -2.054 -17.742 1.00 91.00 73 PHE A C 1
ATOM 553 O O . PHE A 1 73 ? 6.075 -1.764 -16.723 1.00 91.00 73 PHE A O 1
ATOM 560 N N . LEU A 1 74 ? 6.225 -1.764 -18.958 1.00 88.50 74 LEU A N 1
ATOM 561 C CA . LEU A 1 74 ? 4.974 -1.026 -19.167 1.00 88.50 74 LEU A CA 1
ATOM 562 C C . LEU A 1 74 ? 3.757 -1.778 -18.611 1.00 88.50 74 LEU A C 1
ATOM 564 O O . LEU A 1 74 ? 2.896 -1.188 -17.960 1.00 88.50 74 LEU A O 1
ATOM 568 N N . LEU A 1 75 ? 3.696 -3.096 -18.822 1.00 92.50 75 LEU A N 1
ATOM 569 C CA . LEU A 1 75 ? 2.634 -3.948 -18.281 1.00 92.50 75 LEU A CA 1
ATOM 570 C C . LEU A 1 75 ? 2.714 -4.117 -16.759 1.00 92.50 75 LEU A C 1
ATOM 572 O O . LEU A 1 75 ? 1.750 -4.588 -16.154 1.00 92.50 75 LEU A O 1
ATOM 576 N N . SER A 1 76 ? 3.829 -3.741 -16.131 1.00 94.62 76 SER A N 1
ATOM 577 C CA . SER A 1 76 ? 3.980 -3.812 -14.682 1.00 94.62 76 SER A CA 1
ATOM 578 C C . SER A 1 76 ? 3.202 -2.710 -13.962 1.00 94.62 76 SER A C 1
ATOM 580 O O . SER A 1 76 ? 2.764 -2.947 -12.837 1.00 94.62 76 SER A O 1
ATOM 582 N N . PHE A 1 77 ? 2.967 -1.541 -14.577 1.00 91.44 77 PHE A N 1
ATOM 583 C CA . PHE A 1 77 ? 2.323 -0.403 -13.902 1.00 91.44 77 PHE A CA 1
ATOM 584 C C . PHE A 1 77 ? 0.939 -0.734 -13.316 1.00 91.44 77 PHE A C 1
ATOM 586 O O . PHE A 1 77 ? 0.717 -0.490 -12.129 1.00 91.44 77 PHE A O 1
ATOM 593 N N . PRO A 1 78 ? 0.020 -1.398 -14.045 1.00 94.31 78 PRO A N 1
ATOM 594 C CA . PRO A 1 78 ? -1.240 -1.838 -13.453 1.00 94.31 78 PRO A CA 1
ATOM 595 C C . PRO A 1 78 ? -1.068 -2.824 -12.290 1.00 94.31 78 PRO A C 1
ATOM 597 O O . PRO A 1 78 ? -1.920 -2.869 -11.403 1.00 94.31 78 PRO A O 1
ATOM 600 N N . LEU A 1 79 ? 0.002 -3.628 -12.267 1.00 96.75 79 LEU A N 1
ATOM 601 C CA . LEU A 1 79 ? 0.176 -4.679 -11.263 1.00 96.75 79 LEU A CA 1
ATOM 602 C C . LEU A 1 79 ? 0.478 -4.130 -9.870 1.00 96.75 79 LEU A C 1
ATOM 604 O O . LEU A 1 79 ? -0.020 -4.690 -8.893 1.00 96.75 79 LEU A O 1
ATOM 608 N N . GLY A 1 80 ? 1.211 -3.020 -9.761 1.00 95.88 80 GLY A N 1
ATOM 609 C CA . GLY A 1 80 ? 1.396 -2.331 -8.482 1.00 95.88 80 GLY A CA 1
ATOM 610 C C . GLY A 1 80 ? 0.066 -1.828 -7.909 1.00 95.88 80 GLY A C 1
ATOM 611 O O . GLY A 1 80 ? -0.217 -1.989 -6.716 1.00 95.88 80 GLY A O 1
ATOM 612 N N . VAL A 1 81 ? -0.809 -1.283 -8.758 1.00 96.25 81 VAL A N 1
ATOM 613 C CA . VAL A 1 81 ? -2.170 -0.883 -8.361 1.00 96.25 81 VAL A CA 1
ATOM 614 C C . VAL A 1 81 ? -3.017 -2.088 -7.953 1.00 96.25 81 VAL A C 1
ATOM 616 O O . VAL A 1 81 ? -3.714 -2.034 -6.936 1.00 96.25 81 VAL A O 1
ATOM 619 N N . VAL A 1 82 ? -2.951 -3.188 -8.707 1.00 97.38 82 VAL A N 1
ATOM 620 C CA . VAL A 1 82 ? -3.668 -4.431 -8.383 1.00 97.38 82 VAL A CA 1
ATOM 621 C C . VAL A 1 82 ? -3.197 -5.005 -7.046 1.00 97.38 82 VAL A C 1
ATOM 623 O O . VAL A 1 82 ? -4.038 -5.432 -6.255 1.00 97.38 82 VAL A O 1
ATOM 626 N N . ALA A 1 83 ? -1.895 -4.966 -6.752 1.00 98.06 83 ALA A N 1
ATOM 627 C CA . ALA A 1 83 ? -1.341 -5.392 -5.468 1.00 98.06 83 ALA A CA 1
ATOM 628 C C . ALA A 1 83 ? -1.941 -4.591 -4.299 1.00 98.06 83 ALA A C 1
ATOM 630 O O . ALA A 1 83 ? -2.478 -5.184 -3.358 1.00 98.06 83 ALA A O 1
ATOM 631 N N . ASN A 1 84 ? -1.962 -3.259 -4.407 1.00 98.12 84 ASN A N 1
ATOM 632 C CA . ASN A 1 84 ? -2.615 -2.391 -3.423 1.00 98.12 84 ASN A CA 1
ATOM 633 C C . ASN A 1 84 ? -4.111 -2.723 -3.280 1.00 98.12 84 ASN A C 1
ATOM 635 O O . ASN A 1 84 ? -4.622 -2.872 -2.169 1.00 98.12 84 ASN A O 1
ATOM 639 N N . GLY A 1 85 ? -4.831 -2.885 -4.392 1.00 97.94 85 GLY A N 1
ATOM 640 C CA . GLY A 1 85 ? -6.258 -3.220 -4.375 1.00 97.94 85 GLY A CA 1
ATOM 641 C C . GLY A 1 85 ? -6.545 -4.557 -3.690 1.00 97.94 85 GLY A C 1
ATOM 642 O O . GLY A 1 85 ? -7.446 -4.647 -2.852 1.00 97.94 85 GLY A O 1
ATOM 643 N N . LEU A 1 86 ? -5.742 -5.579 -3.989 1.00 98.25 86 LEU A N 1
ATOM 644 C CA . LEU A 1 86 ? -5.851 -6.908 -3.398 1.00 98.25 86 LEU A CA 1
ATOM 645 C C . LEU A 1 86 ? -5.600 -6.873 -1.887 1.00 98.25 86 LEU A C 1
ATOM 647 O O . LEU A 1 86 ? -6.405 -7.408 -1.122 1.00 98.25 86 LEU A O 1
ATOM 651 N N . ILE A 1 87 ? -4.527 -6.213 -1.445 1.00 98.19 87 ILE A N 1
ATOM 652 C CA . ILE A 1 87 ? -4.211 -6.073 -0.017 1.00 98.19 87 ILE A CA 1
ATOM 653 C C . ILE A 1 87 ? -5.299 -5.276 0.694 1.00 98.19 87 ILE A C 1
ATOM 655 O O . ILE A 1 87 ? -5.756 -5.695 1.757 1.00 98.19 87 ILE A O 1
ATOM 659 N N . SER A 1 88 ? -5.766 -4.173 0.103 1.00 97.75 88 SER A N 1
ATOM 660 C CA . SER A 1 88 ? -6.844 -3.366 0.676 1.00 97.75 88 SER A CA 1
ATOM 661 C C . SER A 1 88 ? -8.114 -4.191 0.882 1.00 97.75 88 SER A C 1
ATOM 663 O O . SER A 1 88 ? -8.701 -4.171 1.967 1.00 97.75 88 SER A O 1
ATOM 665 N N . TRP A 1 89 ? -8.503 -4.979 -0.122 1.00 96.88 89 TRP A N 1
ATOM 666 C CA . TRP A 1 89 ? -9.675 -5.845 -0.057 1.00 96.88 89 TRP A CA 1
ATOM 667 C C . TRP A 1 89 ? -9.529 -6.959 0.987 1.00 96.88 89 TRP A C 1
ATOM 669 O O . TRP A 1 89 ? -10.437 -7.171 1.795 1.00 96.88 89 TRP A O 1
ATOM 679 N N . LEU A 1 90 ? -8.386 -7.647 1.027 1.00 96.94 90 LEU A N 1
ATOM 680 C CA . LEU A 1 90 ? -8.143 -8.700 2.015 1.00 96.94 90 LEU A CA 1
ATOM 681 C C . LEU A 1 90 ? -8.075 -8.140 3.440 1.00 96.94 90 LEU A C 1
ATOM 683 O O . LEU A 1 90 ? -8.629 -8.732 4.369 1.00 96.94 90 LEU A O 1
ATOM 687 N N . ALA A 1 91 ? -7.440 -6.986 3.630 1.00 96.50 91 ALA A N 1
ATOM 688 C CA . ALA A 1 91 ? -7.388 -6.308 4.918 1.00 96.50 91 ALA A CA 1
ATOM 689 C C . ALA A 1 91 ? -8.793 -5.868 5.368 1.00 96.50 91 ALA A C 1
ATOM 691 O O . ALA A 1 91 ? -9.169 -6.096 6.517 1.00 96.50 91 ALA A O 1
ATOM 692 N N . PHE A 1 92 ? -9.621 -5.351 4.454 1.00 95.06 92 PHE A N 1
ATOM 693 C CA . PHE A 1 92 ? -11.023 -5.024 4.732 1.00 95.06 92 PHE A CA 1
ATOM 694 C C . PHE A 1 92 ? -11.826 -6.236 5.224 1.00 95.06 92 PHE A C 1
ATOM 696 O O . PHE A 1 92 ? -12.602 -6.119 6.174 1.00 95.06 92 PHE A O 1
ATOM 703 N N . LYS A 1 93 ? -11.638 -7.410 4.606 1.00 92.81 93 LYS A N 1
ATOM 704 C CA . LYS A 1 93 ? -12.284 -8.657 5.048 1.00 92.81 93 LYS A CA 1
ATOM 705 C C . LYS A 1 93 ? -11.838 -9.049 6.458 1.00 92.81 93 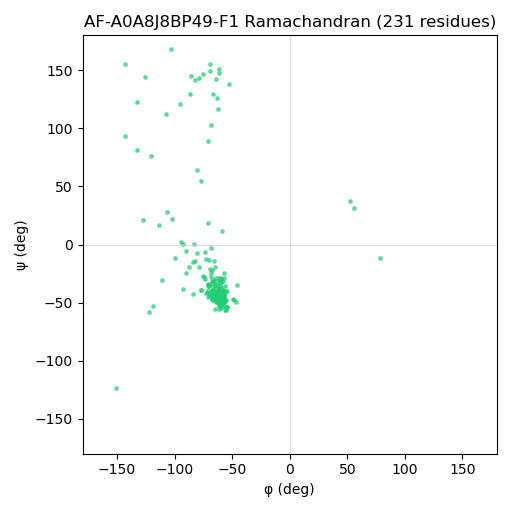LYS A C 1
ATOM 707 O O . LYS A 1 93 ? -12.686 -9.322 7.301 1.00 92.81 93 LYS A O 1
ATOM 712 N N . ASN A 1 94 ? -10.537 -8.973 6.730 1.00 92.06 94 ASN A N 1
ATOM 713 C CA . ASN A 1 94 ? -9.955 -9.314 8.030 1.00 92.06 94 ASN A CA 1
ATOM 714 C C . ASN A 1 94 ? -10.316 -8.343 9.165 1.00 92.06 94 ASN A C 1
ATOM 716 O O . ASN A 1 94 ? -10.293 -8.740 10.331 1.00 92.06 94 ASN A O 1
ATOM 720 N N . ALA A 1 95 ? -10.658 -7.093 8.848 1.00 88.81 95 ALA A N 1
ATOM 721 C CA . ALA A 1 95 ? -11.059 -6.084 9.828 1.00 88.81 95 ALA A CA 1
ATOM 722 C C . ALA A 1 95 ? -12.477 -6.305 10.402 1.00 88.81 95 ALA A C 1
ATOM 724 O O . ALA A 1 95 ? -12.895 -5.596 11.316 1.00 88.81 95 ALA A O 1
ATOM 725 N N . ARG A 1 96 ? -13.247 -7.276 9.893 1.00 84.38 96 ARG A N 1
ATOM 726 C CA . ARG A 1 96 ? -14.599 -7.559 10.394 1.00 84.38 96 ARG A CA 1
ATOM 727 C C . ARG A 1 96 ? -14.570 -8.381 11.696 1.00 84.38 96 ARG A C 1
ATOM 729 O O . ARG A 1 96 ? -13.764 -9.305 11.818 1.00 84.38 96 ARG A O 1
ATOM 736 N N . PRO A 1 97 ? -15.489 -8.127 12.655 1.00 71.88 97 PRO A N 1
ATOM 737 C CA . PRO A 1 97 ? -16.514 -7.080 12.677 1.00 71.88 97 PRO A CA 1
ATOM 738 C C . PRO A 1 97 ? -15.952 -5.729 13.149 1.00 71.88 97 PRO A C 1
ATOM 740 O O . PRO A 1 97 ? -15.180 -5.676 14.105 1.00 71.88 97 PRO A O 1
ATOM 743 N N . PHE A 1 98 ? -16.400 -4.634 12.534 1.00 75.12 98 PHE A N 1
ATOM 744 C CA . PHE A 1 98 ? -16.004 -3.257 12.858 1.00 75.12 98 PHE A CA 1
ATOM 745 C C . PHE A 1 98 ? -16.698 -2.714 14.128 1.00 75.12 98 PHE A C 1
ATOM 747 O O . PHE A 1 98 ? -17.383 -1.692 14.075 1.00 75.12 98 PHE A O 1
ATOM 754 N N . THR A 1 99 ? -16.588 -3.410 15.264 1.00 68.69 99 THR A N 1
ATOM 755 C CA . THR A 1 99 ? -17.303 -3.052 16.506 1.00 68.69 99 THR A CA 1
ATOM 756 C C . THR A 1 99 ? -16.366 -2.898 17.706 1.00 68.69 99 THR A C 1
ATOM 758 O O . THR A 1 99 ? -15.394 -3.639 17.839 1.00 68.69 99 THR A O 1
ATOM 761 N N . LEU A 1 100 ? -16.673 -1.945 18.602 1.00 62.41 100 LEU A N 1
ATOM 762 C CA . LEU A 1 100 ? -15.923 -1.709 19.850 1.00 62.41 100 LEU A CA 1
ATOM 763 C C . LEU A 1 100 ? -16.306 -2.641 20.998 1.00 62.41 100 LEU A C 1
ATOM 765 O O . LEU A 1 100 ? -15.556 -2.740 21.965 1.00 62.41 100 LEU A O 1
ATOM 769 N N . GLU A 1 101 ? -17.432 -3.350 20.899 1.00 61.59 101 GLU A N 1
ATOM 770 C CA . GLU A 1 101 ? -17.910 -4.303 21.919 1.00 61.59 101 GLU A CA 1
ATOM 771 C C . GLU A 1 101 ? -17.061 -5.589 22.005 1.00 61.59 101 GLU A C 1
ATOM 773 O O . GLU A 1 101 ? -17.482 -6.616 22.532 1.00 61.59 101 GLU A O 1
ATOM 778 N N . GLN A 1 102 ? -15.846 -5.543 21.471 1.00 68.50 102 GLN A N 1
ATOM 779 C CA . GLN A 1 102 ? -14.901 -6.640 21.416 1.00 68.50 102 GLN A CA 1
ATOM 780 C C . GLN A 1 102 ? -13.803 -6.468 22.474 1.00 68.50 102 GLN A C 1
ATOM 782 O O . GLN A 1 102 ? -13.642 -5.413 23.089 1.00 68.50 102 GLN A O 1
ATOM 787 N N . SER A 1 103 ? -13.016 -7.524 22.691 1.00 82.19 103 SER A N 1
ATOM 788 C CA . SER A 1 103 ? -11.818 -7.428 23.527 1.00 82.19 103 SER A CA 1
ATOM 789 C C . SER A 1 103 ? -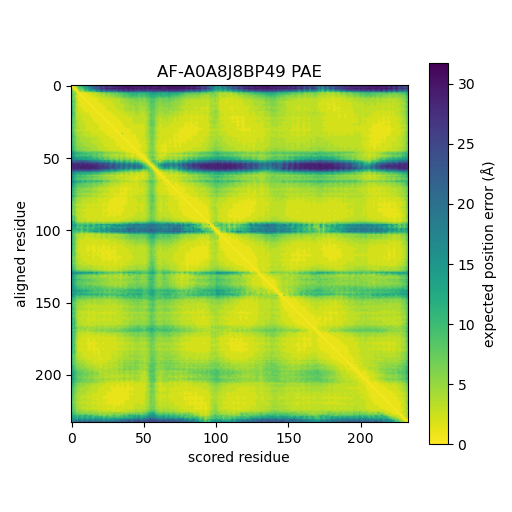10.818 -6.427 22.937 1.00 82.19 103 SER A C 1
ATOM 791 O O . SER A 1 103 ? -10.733 -6.270 21.719 1.00 82.19 103 SER A O 1
ATOM 793 N N . VAL A 1 104 ? -10.006 -5.793 23.793 1.00 84.81 104 VAL A N 1
ATOM 794 C CA . VAL A 1 104 ? -8.965 -4.825 23.384 1.00 84.81 104 VAL A CA 1
ATOM 795 C C . VAL A 1 104 ? -8.090 -5.376 22.263 1.00 84.81 104 VAL A C 1
ATOM 797 O O . VAL A 1 104 ? -7.878 -4.703 21.260 1.00 84.81 104 VAL A O 1
ATOM 800 N N . THR A 1 105 ? -7.633 -6.621 22.400 1.00 85.94 105 THR A N 1
ATOM 801 C CA . THR A 1 105 ? -6.811 -7.304 21.396 1.00 85.94 105 THR A CA 1
ATOM 802 C C . THR A 1 105 ? -7.500 -7.364 20.038 1.00 85.94 105 THR A C 1
ATOM 804 O O . THR A 1 105 ? -6.867 -7.120 19.013 1.00 85.94 105 THR A O 1
ATOM 807 N N . ARG A 1 106 ? -8.800 -7.672 20.014 1.00 85.75 106 ARG A N 1
ATOM 808 C CA . ARG A 1 106 ? -9.558 -7.774 18.769 1.00 85.75 106 ARG A CA 1
ATOM 809 C C . ARG A 1 106 ? -9.789 -6.393 18.156 1.00 85.75 106 ARG A C 1
ATOM 811 O O . ARG A 1 106 ? -9.555 -6.241 16.964 1.00 85.75 106 ARG A O 1
ATOM 818 N N . SER A 1 107 ? -10.111 -5.383 18.965 1.00 86.69 107 SER A N 1
ATOM 819 C CA . SER A 1 107 ? -10.239 -3.992 18.510 1.00 86.69 107 SER A CA 1
ATOM 820 C C . SER A 1 107 ? -8.937 -3.454 17.913 1.00 86.69 107 SER A C 1
ATOM 822 O O . SER A 1 107 ? -8.961 -2.849 16.845 1.00 86.69 107 SER A O 1
ATOM 824 N N . VAL A 1 108 ? -7.793 -3.717 18.556 1.00 90.38 108 VAL A N 1
ATOM 825 C CA . VAL A 1 108 ? -6.457 -3.353 18.048 1.00 90.38 108 VAL A CA 1
ATOM 826 C C . VAL A 1 108 ? -6.189 -4.005 16.698 1.00 90.38 108 VAL A C 1
ATOM 828 O O . VAL A 1 108 ? -5.768 -3.341 15.757 1.00 90.38 108 VAL A O 1
ATOM 831 N N . LEU A 1 109 ? -6.465 -5.299 16.584 1.00 91.31 109 LEU A N 1
ATOM 832 C CA . LEU A 1 109 ? -6.216 -6.063 15.369 1.00 91.31 109 LEU A CA 1
ATOM 833 C C . LEU A 1 109 ? -7.119 -5.619 14.212 1.00 91.31 109 LEU A C 1
ATOM 835 O O . LEU A 1 109 ? -6.644 -5.451 13.091 1.00 91.31 109 LEU A O 1
ATOM 839 N N . THR A 1 110 ? -8.390 -5.335 14.504 1.00 91.50 110 THR A N 1
ATOM 840 C CA . THR A 1 110 ? -9.307 -4.656 13.583 1.00 91.50 110 THR A CA 1
ATOM 841 C C . THR A 1 110 ? -8.750 -3.302 13.152 1.00 91.50 110 THR A C 1
ATOM 843 O O . THR A 1 110 ? -8.763 -2.994 11.963 1.00 91.50 110 THR A O 1
ATOM 846 N N . GLY A 1 111 ? -8.210 -2.517 14.087 1.00 93.81 111 GLY A N 1
ATOM 847 C CA . GLY A 1 111 ? -7.556 -1.244 13.795 1.00 93.81 111 GLY A CA 1
ATOM 848 C C . GLY A 1 111 ? -6.369 -1.377 12.850 1.00 93.81 111 GLY A C 1
ATOM 849 O O . GLY A 1 111 ? -6.279 -0.622 11.888 1.00 93.81 111 GLY A O 1
ATOM 850 N N . ILE A 1 112 ? -5.500 -2.365 13.069 1.00 95.56 112 ILE A N 1
ATOM 851 C CA . ILE A 1 112 ? -4.346 -2.644 12.204 1.00 95.56 112 ILE A CA 1
ATOM 852 C C . ILE A 1 112 ? -4.805 -3.012 10.788 1.00 95.56 112 ILE A C 1
ATOM 854 O O . ILE A 1 112 ? -4.307 -2.443 9.818 1.00 95.56 112 ILE A O 1
ATOM 858 N N . PHE A 1 113 ? -5.776 -3.918 10.644 1.00 96.19 113 PHE A N 1
ATOM 859 C CA . PHE A 1 113 ? -6.275 -4.296 9.318 1.00 96.19 113 PHE A CA 1
ATOM 860 C C . PHE A 1 113 ? -7.011 -3.161 8.617 1.00 96.19 113 PHE A C 1
ATOM 862 O O . PHE A 1 113 ? -6.833 -2.964 7.419 1.00 96.19 113 PHE A O 1
ATOM 869 N N . LEU A 1 114 ? -7.812 -2.388 9.345 1.00 96.25 114 LEU A N 1
ATOM 870 C CA . LEU A 1 114 ? -8.493 -1.234 8.774 1.00 96.25 114 LEU A CA 1
ATOM 871 C C . LEU A 1 114 ? -7.489 -0.140 8.371 1.00 96.25 114 LEU A C 1
ATOM 873 O O . LEU A 1 114 ? -7.647 0.461 7.313 1.00 96.25 114 LEU A O 1
ATOM 877 N N . SER A 1 115 ? -6.425 0.063 9.148 1.00 97.44 115 SER A N 1
ATOM 878 C CA . SER A 1 115 ? -5.314 0.952 8.799 1.00 97.44 115 SER A CA 1
ATOM 879 C C . SER A 1 115 ? -4.631 0.505 7.503 1.00 97.44 115 SER A C 1
ATOM 881 O O . SER A 1 115 ? -4.579 1.269 6.540 1.00 97.44 115 SER A O 1
ATOM 883 N N . LEU A 1 116 ? -4.235 -0.771 7.419 1.00 97.56 116 LEU A N 1
ATOM 884 C CA . LEU A 1 116 ? -3.646 -1.358 6.211 1.00 97.56 116 LEU A CA 1
ATOM 885 C C . LEU A 1 116 ? -4.587 -1.237 4.998 1.00 97.56 116 LEU A C 1
ATOM 887 O O . LEU A 1 116 ? -4.142 -0.909 3.898 1.00 97.56 116 LEU A O 1
ATOM 891 N N . CYS A 1 117 ? -5.890 -1.445 5.204 1.00 97.38 117 CYS A N 1
ATOM 892 C CA . CYS A 1 117 ? -6.921 -1.275 4.185 1.00 97.38 117 CYS A CA 1
ATOM 893 C C . CYS A 1 117 ? -6.964 0.158 3.638 1.00 97.38 117 CYS A C 1
ATOM 895 O O . CYS A 1 117 ? -6.905 0.341 2.419 1.00 97.38 117 CYS A O 1
ATOM 897 N N . ILE A 1 118 ? -7.022 1.159 4.523 1.00 97.81 118 ILE A N 1
ATOM 898 C CA . ILE A 1 118 ? -7.070 2.584 4.169 1.00 97.81 118 ILE A CA 1
ATOM 899 C C . ILE A 1 118 ? -5.789 3.006 3.441 1.00 97.81 118 ILE A C 1
ATOM 901 O O . ILE A 1 118 ? -5.865 3.678 2.412 1.00 97.81 118 ILE A O 1
ATOM 905 N N . MET A 1 119 ? -4.619 2.590 3.930 1.00 97.38 119 MET A N 1
ATOM 906 C CA . MET A 1 119 ? -3.326 2.930 3.323 1.00 97.38 119 MET A CA 1
ATOM 907 C C . MET A 1 119 ? -3.207 2.383 1.901 1.00 97.38 119 MET A C 1
ATOM 909 O O . MET A 1 119 ? -2.847 3.117 0.981 1.00 97.38 119 MET A O 1
ATOM 913 N N . ASN A 1 120 ? -3.587 1.121 1.696 1.00 98.00 120 ASN A N 1
ATOM 914 C CA . ASN A 1 120 ? -3.558 0.504 0.374 1.00 98.00 120 ASN A CA 1
ATOM 915 C C . ASN A 1 120 ? -4.645 1.077 -0.547 1.00 98.00 120 ASN A C 1
ATOM 917 O O . ASN A 1 120 ? -4.395 1.281 -1.731 1.00 98.00 120 ASN A O 1
ATOM 921 N N . PHE A 1 121 ? -5.821 1.433 -0.019 1.00 97.69 121 PHE A N 1
ATOM 922 C CA . PHE A 1 121 ? -6.850 2.134 -0.794 1.00 97.69 121 PHE A CA 1
ATOM 923 C C . PHE A 1 121 ? -6.370 3.522 -1.249 1.00 97.69 121 PHE A C 1
ATOM 925 O O . PHE A 1 121 ? -6.542 3.888 -2.413 1.00 97.69 121 PHE A O 1
ATOM 932 N N . LYS A 1 122 ? -5.684 4.272 -0.373 1.00 96.31 122 LYS A N 1
ATOM 933 C CA . LYS A 1 122 ? -4.984 5.509 -0.752 1.00 96.31 122 LYS A CA 1
ATOM 934 C C . LYS A 1 122 ? -3.956 5.238 -1.847 1.00 96.31 122 LYS A C 1
ATOM 936 O O . LYS A 1 122 ? -3.849 6.057 -2.757 1.00 96.31 122 LYS A O 1
ATOM 941 N N . GLY A 1 123 ? -3.208 4.136 -1.752 1.00 94.50 123 GLY A N 1
ATOM 942 C CA . GLY A 1 123 ? -2.248 3.687 -2.765 1.00 94.50 123 GLY A CA 1
ATOM 943 C C . GLY A 1 123 ? -2.903 3.487 -4.131 1.00 94.50 123 GLY A C 1
ATOM 944 O O . GLY A 1 123 ? -2.463 4.091 -5.102 1.00 94.50 123 GLY A O 1
ATOM 945 N N . VAL A 1 124 ? -4.022 2.754 -4.192 1.00 96.19 124 VAL A N 1
ATOM 946 C CA . VAL A 1 124 ? -4.823 2.597 -5.422 1.00 96.19 124 VAL A CA 1
ATOM 947 C C . VAL A 1 124 ? -5.209 3.956 -5.996 1.00 96.19 124 VAL A C 1
ATOM 949 O O . VAL A 1 124 ? -4.919 4.232 -7.154 1.00 96.19 124 VAL A O 1
ATOM 952 N N . LEU A 1 125 ? -5.824 4.826 -5.190 1.00 94.31 125 LEU A N 1
ATOM 953 C CA . LEU A 1 125 ? -6.256 6.147 -5.652 1.00 94.31 125 LEU A CA 1
ATOM 954 C C . LEU A 1 125 ? -5.081 6.996 -6.148 1.00 94.31 125 LEU A C 1
ATOM 956 O O . LEU A 1 125 ? -5.168 7.611 -7.204 1.00 94.31 125 LEU A O 1
ATOM 960 N N . SER A 1 126 ? -3.980 7.017 -5.399 1.00 91.06 126 SER A N 1
ATOM 961 C CA . SER A 1 126 ? -2.798 7.823 -5.725 1.00 91.06 126 SER A CA 1
ATOM 962 C C . SER A 1 126 ? -2.088 7.349 -6.980 1.00 91.06 126 SER A C 1
ATOM 964 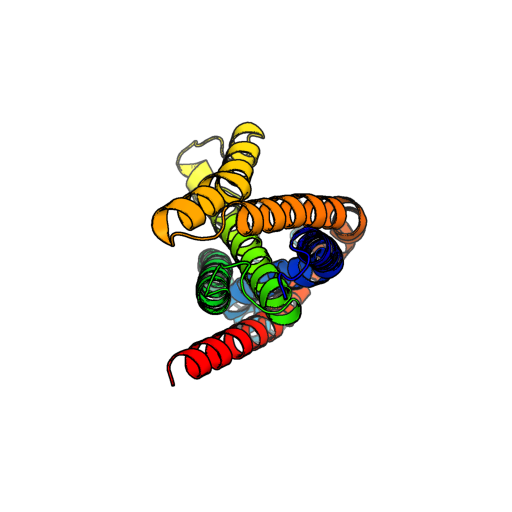O O . SER A 1 126 ? -1.524 8.181 -7.670 1.00 91.06 126 SER A O 1
ATOM 966 N N . ASN A 1 127 ? -2.122 6.057 -7.289 1.00 91.38 127 ASN A N 1
ATOM 967 C CA . ASN A 1 127 ? -1.399 5.518 -8.435 1.00 91.38 127 ASN A CA 1
ATOM 968 C C . ASN A 1 127 ? -2.270 5.471 -9.688 1.00 91.38 127 ASN A C 1
ATOM 970 O O . ASN A 1 127 ? -1.806 5.846 -10.762 1.00 91.38 127 ASN A O 1
ATOM 974 N N . VAL A 1 128 ? -3.561 5.142 -9.544 1.00 90.81 128 VAL A N 1
ATOM 975 C CA . VAL A 1 128 ? -4.534 5.275 -10.639 1.00 90.81 128 VAL A CA 1
ATOM 976 C C . VAL A 1 128 ? -4.618 6.717 -11.100 1.00 90.81 128 VAL A C 1
ATOM 978 O O . VAL A 1 128 ? -4.608 6.937 -12.297 1.00 90.81 128 VAL A O 1
ATOM 981 N N . PHE A 1 129 ? -4.675 7.688 -10.186 1.00 85.62 129 PHE A N 1
ATOM 982 C CA . PHE A 1 129 ? -4.759 9.117 -10.513 1.00 85.62 129 PHE A CA 1
ATOM 983 C C . PHE A 1 129 ? -3.413 9.846 -10.361 1.00 85.62 129 PHE A C 1
ATOM 985 O O . PHE A 1 129 ? -3.389 11.060 -10.162 1.00 85.62 129 PHE A O 1
ATOM 992 N N . GLY A 1 130 ? -2.296 9.116 -10.412 1.00 81.12 130 GLY A N 1
ATOM 993 C CA . GLY A 1 130 ? -0.962 9.677 -10.201 1.00 81.12 130 GLY A CA 1
ATOM 994 C C . GLY A 1 130 ? 0.125 8.932 -10.956 1.00 81.12 130 GLY A C 1
ATOM 995 O O . GLY A 1 130 ? 0.063 8.883 -12.176 1.00 81.12 130 GLY A O 1
ATOM 996 N N . GLN A 1 131 ? 1.149 8.437 -10.252 1.00 79.56 131 GLN A N 1
ATOM 997 C CA . GLN A 1 131 ? 2.429 8.040 -10.860 1.00 79.56 131 GLN A CA 1
ATOM 998 C C . GLN A 1 131 ? 2.304 6.905 -11.886 1.00 79.56 131 GLN A C 1
ATOM 1000 O O . GLN A 1 131 ? 2.682 7.113 -13.037 1.00 79.56 131 GLN A O 1
ATOM 1005 N N . ASP A 1 132 ? 1.724 5.761 -11.519 1.00 85.25 132 ASP A N 1
ATOM 1006 C CA . ASP A 1 132 ? 1.674 4.573 -12.391 1.00 85.25 132 ASP A CA 1
ATOM 1007 C C . ASP A 1 132 ? 0.917 4.803 -13.702 1.00 85.25 132 ASP A C 1
ATOM 1009 O O . ASP A 1 132 ? 1.235 4.193 -14.716 1.00 85.25 132 ASP A O 1
ATOM 1013 N N . PHE A 1 133 ? -0.089 5.679 -13.690 1.00 87.56 133 PHE A N 1
ATOM 1014 C CA . PHE A 1 133 ? -0.926 5.997 -14.851 1.00 87.56 133 PHE A CA 1
ATOM 1015 C C . PHE A 1 133 ? -0.735 7.435 -15.342 1.00 87.56 133 PHE A C 1
ATOM 1017 O O . PHE A 1 133 ? -1.551 7.941 -16.113 1.00 87.56 133 PHE A O 1
ATOM 1024 N N . SER A 1 134 ? 0.350 8.091 -14.925 1.00 86.19 134 SER A N 1
ATOM 1025 C CA . SER A 1 134 ? 0.713 9.464 -15.304 1.00 86.19 134 SER A CA 1
ATOM 1026 C C . SER A 1 134 ? 0.616 9.684 -16.810 1.00 86.19 134 SER A C 1
ATOM 1028 O O . SER A 1 134 ? -0.063 10.606 -17.254 1.00 86.19 134 SER A O 1
ATOM 1030 N N . PHE A 1 135 ? 1.177 8.761 -17.593 1.00 82.75 135 PHE A N 1
ATOM 1031 C CA . PHE A 1 135 ? 1.144 8.784 -19.055 1.00 82.75 135 PHE A CA 1
ATOM 1032 C C . PHE A 1 135 ? -0.281 8.853 -19.639 1.00 82.75 135 PHE A C 1
ATOM 1034 O O . PHE A 1 135 ? -0.504 9.522 -20.648 1.00 82.75 135 PHE A O 1
ATOM 1041 N N . VAL A 1 136 ? -1.268 8.202 -19.008 1.00 86.81 136 VAL A N 1
ATOM 1042 C CA . VAL A 1 136 ? -2.676 8.259 -19.442 1.00 86.81 136 VAL A CA 1
ATOM 1043 C C . VAL A 1 136 ? -3.242 9.651 -19.194 1.00 86.81 136 VAL A C 1
ATOM 1045 O O . VAL A 1 136 ? -3.914 10.214 -20.057 1.00 86.81 136 VAL A O 1
ATOM 1048 N N . TRP A 1 137 ? -2.970 10.225 -18.026 1.00 88.44 137 TRP A N 1
ATOM 1049 C CA . TRP A 1 137 ? -3.480 11.546 -17.661 1.00 88.44 137 TRP A CA 1
ATOM 1050 C C . TRP A 1 137 ? -2.822 12.665 -18.459 1.00 88.44 137 TRP A C 1
ATOM 1052 O O . TRP A 1 137 ? -3.510 13.612 -18.835 1.00 88.44 137 TRP A O 1
ATOM 1062 N N . GLU A 1 138 ? -1.535 12.533 -18.775 1.00 87.06 138 GLU A N 1
ATOM 1063 C CA . GLU A 1 138 ? -0.812 13.445 -19.667 1.00 87.06 138 GLU A CA 1
ATOM 1064 C C . GLU A 1 138 ? -1.394 13.410 -21.076 1.00 87.06 138 GLU A C 1
ATOM 1066 O O . GLU A 1 138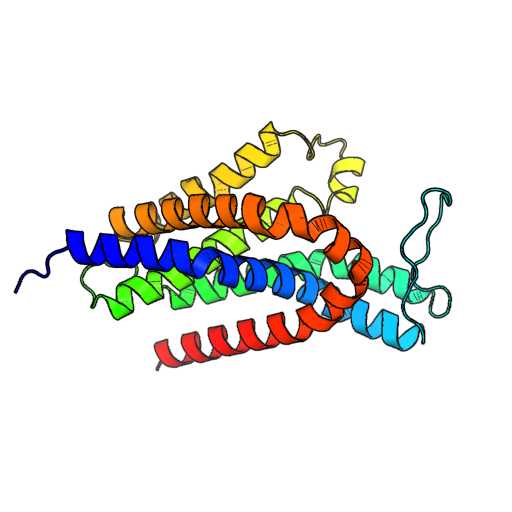 ? -1.709 14.461 -21.634 1.00 87.06 138 GLU A O 1
ATOM 1071 N N . PHE A 1 139 ? -1.643 12.212 -21.614 1.00 88.81 139 PHE A N 1
ATOM 1072 C CA . PHE A 1 139 ? -2.313 12.049 -22.903 1.00 88.81 139 PHE A CA 1
ATOM 1073 C C . PHE A 1 139 ? -3.703 12.706 -22.925 1.00 88.81 139 PHE A C 1
ATOM 1075 O O . PHE A 1 139 ? -4.080 13.343 -23.910 1.00 88.81 139 PHE A O 1
ATOM 1082 N N . LEU A 1 140 ? -4.456 12.596 -21.827 1.00 89.50 140 LEU A N 1
ATOM 1083 C CA . LEU A 1 140 ? -5.781 13.204 -21.669 1.00 89.50 140 LEU A CA 1
ATOM 1084 C C . LEU A 1 140 ? -5.749 14.683 -21.241 1.00 89.50 140 LEU A C 1
ATOM 1086 O O . LEU A 1 140 ? -6.813 15.275 -21.062 1.00 89.50 140 LEU A O 1
ATOM 1090 N N . GLN A 1 141 ? -4.566 15.281 -21.068 1.00 88.81 141 GLN A N 1
ATOM 1091 C CA . GLN A 1 141 ? -4.375 16.662 -20.599 1.00 88.81 141 GLN A CA 1
ATOM 1092 C C . GLN A 1 141 ? -5.055 16.955 -19.246 1.00 88.81 141 GLN A C 1
ATOM 1094 O O . GLN A 1 141 ? -5.497 18.074 -18.974 1.00 88.81 141 GLN A O 1
ATOM 1099 N N . VAL A 1 142 ? -5.144 15.948 -18.373 1.00 84.69 142 VAL A N 1
ATOM 1100 C CA . VAL A 1 142 ? -5.705 16.081 -17.024 1.00 84.69 142 VAL A CA 1
ATOM 1101 C C . VAL A 1 142 ? -4.601 16.539 -16.066 1.00 84.69 142 VAL A C 1
ATOM 1103 O O . VAL A 1 142 ? -3.552 15.898 -16.000 1.00 84.69 142 VAL A O 1
ATOM 1106 N N . PRO A 1 143 ? -4.807 17.597 -15.261 1.00 80.56 143 PRO A N 1
ATOM 1107 C CA . PRO A 1 143 ? -3.768 18.137 -14.387 1.00 80.56 143 PRO A CA 1
ATOM 1108 C C . PRO A 1 143 ? -3.622 17.329 -13.080 1.00 80.56 143 PRO A C 1
ATOM 1110 O O . PRO A 1 143 ? -3.867 17.825 -11.980 1.00 80.56 143 PRO A O 1
ATOM 1113 N N . TYR A 1 144 ? -3.215 16.064 -13.197 1.00 79.00 144 TYR A N 1
ATOM 1114 C CA . TYR A 1 144 ? -3.152 15.089 -12.099 1.00 79.00 144 TYR A CA 1
ATOM 1115 C C . TYR A 1 144 ? -2.091 15.410 -11.027 1.00 79.00 144 TYR A C 1
ATOM 1117 O O . TYR A 1 144 ? -2.206 14.972 -9.883 1.00 79.00 144 TYR A O 1
ATOM 1125 N N . GLN A 1 145 ? -1.071 16.206 -11.365 1.00 78.00 145 GLN A N 1
ATOM 1126 C CA . GLN A 1 145 ? 0.003 16.579 -10.437 1.00 78.00 145 GLN A CA 1
ATOM 1127 C C . GLN A 1 145 ? -0.371 17.713 -9.467 1.00 78.00 145 GLN A C 1
ATOM 1129 O O . GLN A 1 145 ? 0.403 17.998 -8.555 1.00 78.00 145 GLN A O 1
ATOM 1134 N N . GLN A 1 146 ? -1.534 18.358 -9.627 1.00 84.00 146 GLN A N 1
ATOM 1135 C CA . GLN A 1 146 ? -1.936 19.469 -8.760 1.00 84.00 146 GLN A CA 1
ATOM 1136 C C . GLN A 1 146 ? -2.126 19.031 -7.300 1.00 84.00 146 GLN A C 1
ATOM 1138 O O . GLN A 1 146 ? -2.709 17.983 -7.003 1.00 84.00 146 GLN A O 1
ATOM 1143 N N . ASP A 1 147 ? -1.729 19.897 -6.365 1.00 85.31 147 ASP A N 1
ATOM 1144 C CA . ASP A 1 147 ? -1.917 19.666 -4.926 1.00 85.31 147 ASP A CA 1
ATOM 1145 C C . ASP A 1 147 ? -3.390 19.494 -4.537 1.00 85.31 147 ASP A C 1
ATOM 1147 O O . ASP A 1 147 ? -3.713 18.753 -3.604 1.00 85.31 147 ASP A O 1
ATOM 1151 N N . SER A 1 148 ? -4.298 20.128 -5.284 1.00 86.06 148 SER A N 1
ATOM 1152 C CA . SER A 1 148 ? -5.746 19.958 -5.150 1.00 86.06 148 SER A CA 1
ATOM 1153 C C . SER A 1 148 ? -6.161 18.501 -5.376 1.00 86.06 148 SER A C 1
ATOM 1155 O O . SER A 1 148 ? -6.864 17.934 -4.540 1.00 86.06 148 SER A O 1
ATOM 1157 N N . VAL A 1 149 ? -5.664 17.855 -6.437 1.00 85.81 149 VAL A N 1
ATOM 1158 C CA . VAL A 1 149 ? -5.924 16.441 -6.745 1.00 85.81 149 VAL A CA 1
ATOM 1159 C C . VAL A 1 149 ? -5.366 15.559 -5.634 1.00 85.81 149 VAL A C 1
ATOM 1161 O O . VAL A 1 149 ? -6.100 14.759 -5.058 1.00 85.81 149 VAL A O 1
ATOM 1164 N N . ARG A 1 150 ? -4.107 15.764 -5.230 1.00 85.75 150 ARG A N 1
ATOM 1165 C CA . ARG A 1 150 ? -3.488 15.006 -4.124 1.00 85.75 150 ARG A CA 1
ATOM 1166 C C . ARG A 1 150 ? -4.286 15.123 -2.823 1.00 85.75 150 ARG A C 1
ATOM 1168 O O . ARG A 1 150 ? -4.459 14.135 -2.106 1.00 85.75 150 ARG A O 1
ATOM 1175 N N . THR A 1 151 ? -4.792 16.316 -2.525 1.00 89.56 151 THR A N 1
ATOM 1176 C CA . THR A 1 151 ? -5.632 16.579 -1.349 1.00 89.56 151 THR A CA 1
ATOM 1177 C C . THR A 1 151 ? -6.976 15.863 -1.453 1.00 89.56 151 THR A C 1
ATOM 1179 O O . THR A 1 151 ? -7.401 15.229 -0.487 1.00 89.56 151 THR A O 1
ATOM 1182 N N . LEU A 1 152 ? -7.613 15.883 -2.626 1.00 91.06 152 LEU A N 1
ATOM 1183 C CA . LEU A 1 152 ? -8.861 15.163 -2.882 1.00 91.06 152 LEU A CA 1
ATOM 1184 C C . LEU A 1 152 ? -8.695 13.647 -2.731 1.00 91.06 152 LEU A C 1
ATOM 1186 O O . LEU A 1 152 ? -9.541 13.012 -2.106 1.00 91.06 152 LEU A O 1
ATOM 1190 N N . LEU A 1 153 ? -7.598 13.061 -3.219 1.00 92.12 153 LEU A N 1
ATOM 1191 C CA . LEU A 1 153 ? -7.329 11.625 -3.061 1.00 92.12 153 LEU A CA 1
ATOM 1192 C C . LEU A 1 153 ? -7.111 11.250 -1.587 1.00 92.12 153 LEU A C 1
ATOM 1194 O O . LEU A 1 153 ? -7.640 10.238 -1.120 1.00 92.12 153 LEU A O 1
ATOM 1198 N N . LYS A 1 154 ? -6.396 12.090 -0.822 1.00 92.62 154 LYS A N 1
ATOM 1199 C CA . LYS A 1 154 ? -6.262 11.926 0.637 1.00 92.62 154 LYS A CA 1
ATOM 1200 C C . LYS A 1 154 ? -7.627 12.012 1.328 1.00 92.62 154 LYS A C 1
ATOM 1202 O O . LYS A 1 154 ? -7.948 11.137 2.127 1.00 92.62 154 LYS A O 1
ATOM 1207 N N . ALA A 1 155 ? -8.453 13.005 1.001 1.00 93.94 155 ALA A N 1
ATOM 1208 C CA . ALA A 1 155 ? -9.806 13.124 1.549 1.00 93.94 155 ALA A CA 1
ATOM 1209 C C . ALA A 1 155 ? -10.680 11.911 1.180 1.00 93.94 155 ALA A C 1
ATOM 1211 O O . ALA A 1 155 ? -11.400 11.379 2.027 1.00 93.94 155 ALA A O 1
ATOM 1212 N N . GLY A 1 156 ? -10.563 11.414 -0.052 1.00 94.12 156 GLY A N 1
ATOM 1213 C CA . GLY A 1 156 ? -11.221 10.194 -0.512 1.00 94.12 156 GLY A CA 1
ATOM 1214 C C . GLY A 1 156 ? -10.875 8.985 0.358 1.00 94.12 156 GLY A C 1
ATOM 1215 O O . GLY A 1 156 ? -11.770 8.280 0.825 1.00 94.12 156 GLY A O 1
ATOM 1216 N N . ALA A 1 157 ? -9.589 8.776 0.640 1.00 95.94 157 ALA A N 1
ATOM 1217 C CA . ALA A 1 157 ? -9.130 7.622 1.407 1.00 95.94 157 ALA A CA 1
ATOM 1218 C C . ALA A 1 157 ? -9.355 7.734 2.922 1.00 95.94 157 ALA A C 1
ATOM 1220 O O . ALA A 1 157 ? -9.713 6.742 3.549 1.00 95.94 157 ALA A O 1
ATOM 1221 N N . TYR A 1 158 ? -9.155 8.912 3.518 1.00 96.69 158 TYR A N 1
ATOM 1222 C CA . TYR A 1 158 ? -9.171 9.091 4.978 1.00 96.69 158 TYR A CA 1
ATOM 1223 C C . TYR A 1 158 ? -10.486 9.658 5.531 1.00 96.69 158 TYR A C 1
ATOM 1225 O O . TYR A 1 158 ? -10.698 9.629 6.743 1.00 96.69 158 TYR A O 1
ATOM 1233 N N . LEU A 1 159 ? -11.391 10.153 4.680 1.00 95.81 159 LEU A N 1
ATOM 1234 C CA . LEU A 1 159 ? -12.701 10.663 5.106 1.00 95.81 159 LEU A CA 1
ATOM 1235 C C . LEU A 1 159 ? -13.846 9.926 4.412 1.00 95.81 159 LEU A C 1
ATOM 1237 O O . LEU A 1 159 ? -14.676 9.317 5.085 1.00 95.81 159 LEU A O 1
ATOM 1241 N N . VAL A 1 160 ? -13.879 9.940 3.076 1.00 96.38 160 VAL A N 1
ATOM 1242 C CA . VAL A 1 160 ? -15.014 9.395 2.309 1.00 96.38 160 VAL A CA 1
ATOM 1243 C C . VAL A 1 160 ? -15.112 7.879 2.465 1.00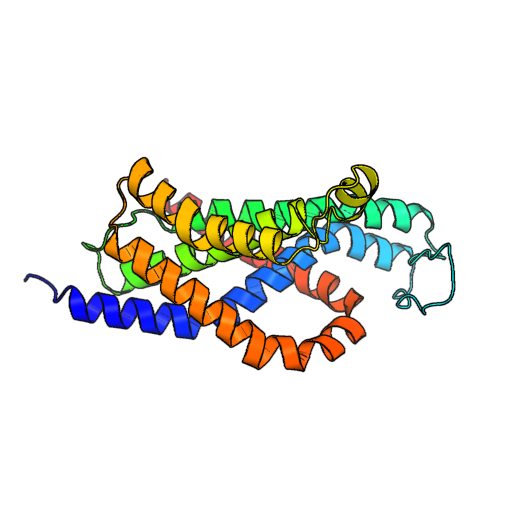 96.38 160 VAL A C 1
ATOM 1245 O O . VAL A 1 160 ? -16.190 7.360 2.752 1.00 96.38 160 VAL A O 1
ATOM 1248 N N . PHE A 1 161 ? -13.999 7.160 2.329 1.00 95.88 161 PHE A N 1
ATOM 1249 C CA . PHE A 1 161 ? -13.982 5.707 2.477 1.00 95.88 161 PHE A CA 1
ATOM 1250 C C . PHE A 1 161 ? -14.329 5.242 3.910 1.00 95.88 161 PHE A C 1
ATOM 1252 O O . PHE A 1 161 ? -15.222 4.407 4.058 1.00 95.88 161 PHE A O 1
ATOM 1259 N N . PRO A 1 162 ? -13.757 5.815 4.986 1.00 95.88 162 PRO A N 1
ATOM 1260 C CA . PRO A 1 162 ? -14.194 5.546 6.357 1.00 95.88 162 PRO A CA 1
ATOM 1261 C C . PRO A 1 162 ? -15.679 5.846 6.592 1.00 95.88 162 PRO A C 1
ATOM 1263 O O . PRO A 1 162 ? -16.376 5.025 7.188 1.00 95.88 162 PRO A O 1
ATOM 1266 N N . ALA A 1 163 ? -16.201 6.962 6.070 1.00 95.31 163 ALA A N 1
ATOM 1267 C CA . ALA A 1 163 ? -17.630 7.269 6.149 1.00 95.31 163 ALA A CA 1
ATOM 1268 C C . ALA A 1 163 ? -18.481 6.209 5.428 1.00 95.31 163 ALA A C 1
ATOM 1270 O O . ALA A 1 163 ? -19.504 5.771 5.958 1.00 95.31 163 ALA A O 1
ATOM 1271 N N . TYR A 1 164 ? -18.039 5.742 4.256 1.00 94.69 164 TYR A N 1
ATOM 1272 C CA . TYR A 1 164 ? -18.675 4.632 3.549 1.00 94.69 164 TYR A CA 1
ATOM 1273 C C . TYR A 1 164 ? -18.718 3.360 4.406 1.00 94.69 164 TYR A C 1
ATOM 1275 O O . TYR A 1 164 ? -19.773 2.734 4.488 1.00 94.69 164 TYR A O 1
ATOM 1283 N N . ILE A 1 165 ? -17.629 3.004 5.097 1.00 92.94 165 ILE A N 1
ATOM 1284 C CA . ILE A 1 165 ? -17.599 1.839 5.997 1.00 92.94 165 ILE A CA 1
ATOM 1285 C C . ILE A 1 165 ? -18.629 1.997 7.122 1.00 92.94 165 ILE A C 1
ATOM 1287 O O . ILE A 1 165 ? -19.417 1.081 7.358 1.00 92.94 165 ILE A O 1
ATOM 1291 N N . VAL A 1 166 ? -18.681 3.161 7.778 1.00 93.00 166 VAL A N 1
ATOM 1292 C CA . VAL A 1 166 ? -19.660 3.440 8.846 1.00 93.00 166 VAL A CA 1
ATOM 1293 C C . VAL A 1 166 ? -21.092 3.273 8.343 1.00 93.00 166 VAL A C 1
ATOM 1295 O O . VAL A 1 166 ? -21.883 2.560 8.959 1.00 93.00 166 VAL A O 1
ATOM 1298 N N . MET A 1 167 ? -21.423 3.870 7.198 1.00 92.25 167 MET A N 1
ATOM 1299 C CA . MET A 1 167 ? -22.784 3.836 6.656 1.00 92.25 167 MET A CA 1
ATOM 1300 C C . MET A 1 167 ? -23.177 2.455 6.125 1.00 92.25 167 MET A C 1
ATOM 1302 O O . MET A 1 167 ? -24.286 1.981 6.376 1.00 92.25 167 MET A O 1
ATOM 1306 N N . LYS A 1 168 ? -22.290 1.807 5.364 1.00 92.44 168 LYS A N 1
ATOM 1307 C CA . LYS A 1 168 ? -22.615 0.579 4.633 1.00 92.44 168 LYS A CA 1
ATOM 1308 C C . LYS A 1 168 ? -22.496 -0.667 5.497 1.00 92.44 168 LYS A C 1
ATOM 1310 O O . LYS A 1 168 ? -23.364 -1.534 5.425 1.00 92.44 168 LYS A O 1
ATOM 1315 N N . GLU A 1 169 ? -21.444 -0.750 6.303 1.00 87.50 169 GLU A N 1
ATOM 1316 C CA . GLU A 1 169 ? -21.161 -1.908 7.158 1.00 87.50 169 GLU A CA 1
ATOM 1317 C C . GLU A 1 169 ? -21.747 -1.751 8.564 1.00 87.50 169 GLU A C 1
ATOM 1319 O O . GLU A 1 169 ? -21.589 -2.646 9.392 1.00 87.50 169 GLU A O 1
ATOM 1324 N N . LYS A 1 170 ? -22.430 -0.625 8.839 1.00 86.81 170 LYS A N 1
ATOM 1325 C CA . LYS A 1 170 ? -22.956 -0.266 10.167 1.00 86.81 170 LYS A CA 1
ATOM 1326 C C . LYS A 1 170 ? -21.866 -0.338 11.245 1.00 86.81 170 LYS A C 1
ATOM 1328 O O . LYS A 1 170 ? -22.108 -0.796 12.360 1.00 86.81 170 LYS A O 1
ATOM 1333 N N . ALA A 1 171 ? -20.652 0.059 10.871 1.00 88.19 171 ALA A N 1
ATOM 1334 C CA . ALA A 1 171 ? -19.488 0.029 11.740 1.00 88.19 171 ALA A CA 1
ATOM 1335 C C . ALA A 1 171 ? -19.594 1.069 12.860 1.00 88.19 171 ALA A C 1
ATOM 1337 O O . ALA A 1 171 ? -20.248 2.103 12.708 1.00 88.19 171 ALA A O 1
ATOM 1338 N N . ASP A 1 172 ? -18.893 0.827 13.967 1.00 90.56 172 ASP A N 1
ATOM 1339 C CA . ASP A 1 172 ? -18.764 1.817 15.030 1.00 90.56 172 ASP A CA 1
ATOM 1340 C C . ASP A 1 172 ? -18.054 3.071 14.497 1.00 90.56 172 ASP A C 1
ATOM 1342 O O . ASP A 1 172 ? -16.890 3.030 14.084 1.00 90.56 172 ASP A O 1
ATOM 1346 N N . CYS A 1 173 ? -18.771 4.197 14.499 1.00 91.44 173 CYS A N 1
ATOM 1347 C CA . CYS A 1 173 ? -18.266 5.460 13.972 1.00 91.44 173 CYS A CA 1
ATOM 1348 C C . CYS A 1 173 ? -17.001 5.918 14.698 1.00 91.44 173 CYS A C 1
ATOM 1350 O O . CYS A 1 173 ? -16.088 6.454 14.071 1.00 91.44 173 CYS A O 1
ATOM 1352 N N . THR A 1 174 ? -16.929 5.702 16.010 1.00 90.38 174 THR A N 1
ATOM 1353 C CA . THR A 1 174 ? -15.803 6.167 16.815 1.00 90.38 174 THR A CA 1
ATOM 1354 C C . THR A 1 174 ? -14.567 5.322 16.542 1.00 90.38 174 THR A C 1
ATOM 1356 O O . THR A 1 174 ? -13.482 5.876 16.375 1.00 90.38 174 THR A O 1
ATOM 1359 N N . LEU A 1 175 ? -14.723 3.998 16.419 1.00 90.88 175 LEU A N 1
ATOM 1360 C CA . LEU A 1 175 ? -13.650 3.091 15.992 1.00 90.88 175 LEU A CA 1
ATOM 1361 C C . LEU A 1 175 ? -13.066 3.519 14.648 1.00 90.88 175 LEU A C 1
ATOM 1363 O O . LEU A 1 175 ? -11.862 3.741 14.535 1.00 90.88 175 LEU A O 1
ATOM 1367 N N . VAL A 1 176 ? -13.924 3.632 13.634 1.00 94.19 176 VAL A N 1
ATOM 1368 C CA . VAL A 1 176 ? -13.504 3.898 12.257 1.00 94.19 176 VAL A CA 1
ATOM 1369 C C . VAL A 1 176 ? -12.867 5.283 12.138 1.00 94.19 176 VAL A C 1
ATOM 1371 O O . VAL A 1 176 ? -11.809 5.411 11.521 1.00 94.19 176 VAL A O 1
ATOM 1374 N N . ALA A 1 177 ? -13.445 6.304 12.779 1.00 94.75 177 ALA A N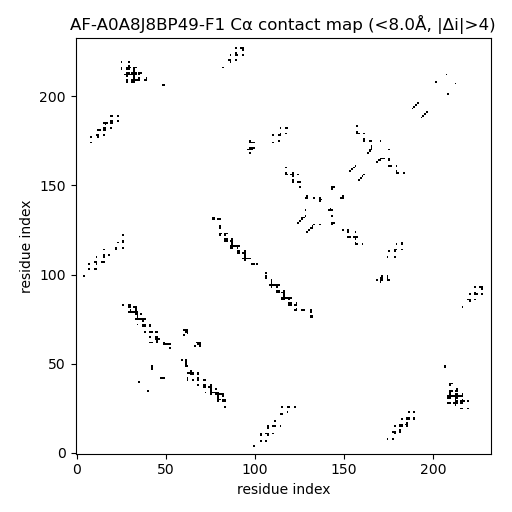 1
ATOM 1375 C CA . ALA A 1 177 ? -12.872 7.648 12.804 1.00 94.75 177 ALA A CA 1
ATOM 1376 C C . ALA A 1 177 ? -11.507 7.676 13.509 1.00 94.75 177 ALA A C 1
ATOM 1378 O O . ALA A 1 177 ? -10.568 8.280 12.991 1.00 94.75 177 ALA A O 1
ATOM 1379 N N . SER A 1 178 ? -11.374 6.982 14.645 1.00 94.38 178 SER A N 1
ATOM 1380 C CA . SER A 1 178 ? -10.118 6.922 15.404 1.00 94.38 178 SER A CA 1
ATOM 1381 C C . SER A 1 178 ? -9.023 6.240 14.592 1.00 94.38 178 SER A C 1
ATOM 1383 O O . SER A 1 178 ? -7.939 6.793 14.440 1.00 94.38 178 SER A O 1
ATOM 1385 N N . VAL A 1 179 ? -9.318 5.077 14.003 1.00 95.81 179 VAL A N 1
ATOM 1386 C CA . VAL A 1 179 ? -8.361 4.349 13.158 1.00 95.81 179 VAL A CA 1
ATOM 1387 C C . VAL A 1 179 ? -7.977 5.175 11.937 1.00 95.81 179 VAL A C 1
ATOM 1389 O O . VAL A 1 179 ? -6.791 5.251 11.624 1.00 95.81 179 VAL A O 1
ATOM 1392 N N . SER A 1 180 ? -8.933 5.826 11.268 1.00 97.25 180 SER A N 1
ATOM 1393 C CA . SER A 1 180 ? -8.627 6.665 10.106 1.00 97.25 180 SER A CA 1
ATOM 1394 C C . SER A 1 180 ? -7.714 7.836 10.472 1.00 97.25 180 SER A C 1
ATOM 1396 O O . SER A 1 180 ? -6.672 8.022 9.843 1.00 97.25 180 SER A O 1
ATOM 1398 N N . ALA A 1 181 ? -8.045 8.578 11.535 1.00 96.94 181 ALA A N 1
ATOM 1399 C CA . ALA A 1 181 ? -7.238 9.701 12.000 1.00 96.94 181 ALA A CA 1
ATOM 1400 C C . ALA A 1 181 ? -5.829 9.247 12.409 1.00 96.94 181 ALA A C 1
ATOM 1402 O O . ALA A 1 181 ? -4.839 9.819 11.955 1.00 96.94 181 ALA A O 1
ATOM 1403 N N . SER A 1 182 ? -5.716 8.181 13.208 1.00 96.81 182 SER A N 1
ATOM 1404 C CA . SER A 1 182 ? -4.421 7.618 13.603 1.00 96.81 182 SER A CA 1
ATOM 1405 C C . SER A 1 182 ? -3.613 7.123 12.406 1.00 96.81 182 SER A C 1
ATOM 1407 O O . SER A 1 182 ? -2.408 7.341 12.360 1.00 96.81 182 SER A O 1
ATOM 1409 N N . THR A 1 183 ? -4.260 6.514 11.411 1.00 97.38 183 THR A N 1
ATOM 1410 C CA . THR A 1 183 ? -3.590 6.069 10.181 1.00 97.38 183 THR A CA 1
ATOM 1411 C C . THR A 1 183 ? -3.074 7.258 9.380 1.00 97.38 183 THR A C 1
ATOM 1413 O O . THR A 1 183 ? -1.934 7.227 8.923 1.00 97.38 183 THR A O 1
ATOM 1416 N N . PHE A 1 184 ? -3.872 8.319 9.242 1.00 96.19 184 PHE A N 1
ATOM 1417 C CA . PHE A 1 184 ? -3.465 9.546 8.561 1.00 96.19 184 PHE A CA 1
ATOM 1418 C C . PHE A 1 184 ? -2.247 10.186 9.238 1.0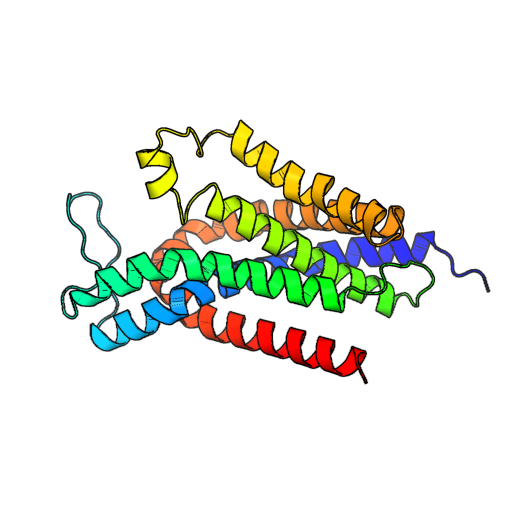0 96.19 184 PHE A C 1
ATOM 1420 O O . PHE A 1 184 ? -1.225 10.395 8.585 1.00 96.19 184 PHE A O 1
ATOM 1427 N N . PHE A 1 185 ? -2.327 10.444 10.547 1.00 96.31 185 PHE A N 1
ATOM 1428 C CA . PHE A 1 185 ? -1.231 11.060 11.298 1.00 96.31 185 PHE A CA 1
ATOM 1429 C C . PHE A 1 185 ? 0.012 10.169 11.337 1.00 96.31 185 PHE A C 1
ATOM 1431 O O . PHE A 1 185 ? 1.115 10.654 11.108 1.00 96.31 185 PHE A O 1
ATOM 1438 N N . GLY A 1 186 ? -0.155 8.867 11.575 1.00 95.69 186 GLY A N 1
ATOM 1439 C CA . GLY A 1 186 ? 0.951 7.913 11.598 1.00 95.69 186 GLY A CA 1
ATOM 1440 C C . GLY A 1 186 ? 1.655 7.802 10.245 1.00 95.69 186 GLY A C 1
ATOM 1441 O O . GLY A 1 186 ? 2.884 7.813 10.195 1.00 95.69 186 GLY A O 1
ATOM 1442 N N . SER A 1 187 ? 0.895 7.764 9.145 1.00 92.62 187 SER A N 1
ATOM 1443 C CA . SER A 1 187 ? 1.456 7.741 7.786 1.00 92.62 187 SER A CA 1
ATOM 1444 C C . SER A 1 187 ? 2.156 9.053 7.441 1.00 92.62 187 SER A C 1
ATOM 1446 O O . SER A 1 187 ? 3.215 9.031 6.824 1.00 92.62 187 SER A O 1
ATOM 1448 N N . TYR A 1 188 ? 1.598 10.194 7.858 1.00 93.12 188 TYR A N 1
ATOM 1449 C CA . TYR A 1 188 ? 2.231 11.502 7.683 1.00 93.12 188 TYR A CA 1
ATOM 1450 C C . TYR A 1 188 ? 3.575 11.576 8.417 1.00 93.12 188 TYR A C 1
ATOM 1452 O O . TYR A 1 188 ? 4.590 11.881 7.802 1.00 93.12 188 TYR A O 1
ATOM 1460 N N . LEU A 1 189 ? 3.602 11.212 9.704 1.00 94.25 189 LEU A N 1
ATOM 1461 C CA . LEU A 1 189 ? 4.831 11.196 10.502 1.00 94.25 189 LEU A CA 1
ATOM 1462 C C . LEU A 1 189 ? 5.866 10.221 9.940 1.00 94.25 189 LEU A C 1
ATOM 1464 O O . LEU A 1 189 ? 7.039 10.558 9.865 1.00 94.25 189 LEU A O 1
ATOM 1468 N N . THR A 1 190 ? 5.436 9.032 9.517 1.00 93.75 190 THR A N 1
ATOM 1469 C CA . THR A 1 190 ? 6.313 8.047 8.868 1.00 93.75 190 THR A CA 1
ATOM 1470 C C . THR A 1 190 ? 6.900 8.602 7.571 1.00 93.75 190 THR A C 1
ATOM 1472 O O . THR A 1 190 ? 8.093 8.450 7.323 1.00 93.75 190 THR A O 1
ATOM 1475 N N . GLY A 1 191 ? 6.078 9.277 6.763 1.00 90.12 191 GLY A N 1
ATOM 1476 C CA . GLY A 1 191 ? 6.509 9.952 5.544 1.00 90.12 191 GLY A CA 1
ATOM 1477 C C . GLY A 1 191 ? 7.624 10.956 5.820 1.00 90.12 191 GLY A C 1
ATOM 1478 O O . GLY A 1 191 ? 8.719 10.817 5.290 1.00 90.12 191 GLY A O 1
ATOM 1479 N N . THR A 1 192 ? 7.368 11.906 6.715 1.00 91.38 192 THR A N 1
ATOM 1480 C CA . THR A 1 192 ? 8.296 13.005 7.010 1.00 91.38 192 THR A CA 1
ATOM 1481 C C . THR A 1 192 ? 9.543 12.566 7.779 1.00 91.38 192 THR A C 1
ATOM 1483 O O . THR A 1 192 ? 10.634 13.058 7.523 1.00 91.38 192 THR A O 1
ATOM 1486 N N . LEU A 1 193 ? 9.416 11.648 8.741 1.00 92.44 193 LEU A N 1
ATOM 1487 C CA . LEU A 1 193 ? 10.532 11.285 9.624 1.00 92.44 193 LEU A CA 1
ATOM 1488 C C . LEU A 1 193 ? 11.389 10.135 9.094 1.00 92.44 193 LEU A C 1
ATOM 149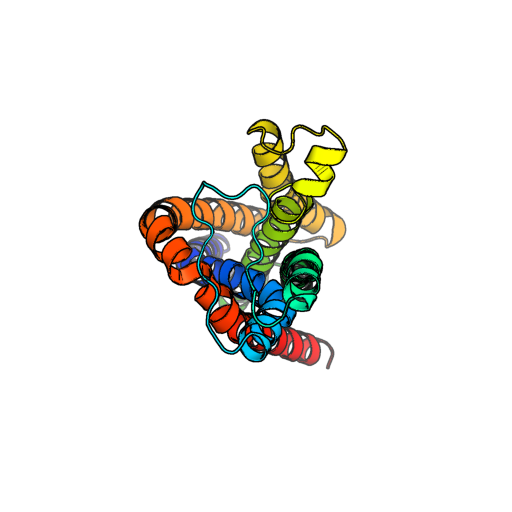0 O O . LEU A 1 193 ? 12.539 10.014 9.509 1.00 92.44 193 LEU A O 1
ATOM 1494 N N . LEU A 1 194 ? 10.834 9.268 8.242 1.00 90.44 194 LEU A N 1
ATOM 1495 C CA . LEU A 1 194 ? 11.529 8.076 7.752 1.00 90.44 194 LEU A CA 1
ATOM 1496 C C . LEU A 1 194 ? 11.698 8.096 6.236 1.00 90.44 194 LEU A C 1
ATOM 1498 O O . LEU A 1 194 ? 12.818 7.952 5.763 1.00 90.44 194 LEU A O 1
ATOM 1502 N N . PHE A 1 195 ? 10.624 8.287 5.467 1.00 86.69 195 PHE A N 1
ATOM 1503 C CA . PHE A 1 195 ? 10.704 8.146 4.008 1.00 86.69 195 PHE A CA 1
ATOM 1504 C C . PHE A 1 195 ? 11.348 9.339 3.303 1.00 86.69 195 PHE A C 1
ATOM 1506 O O . PHE A 1 195 ? 12.127 9.115 2.387 1.00 86.69 195 PHE A O 1
ATOM 1513 N N . GLU A 1 196 ? 11.077 10.577 3.722 1.00 89.25 196 GLU A N 1
ATOM 1514 C CA . GLU A 1 196 ? 11.730 11.766 3.153 1.00 89.25 196 GLU A CA 1
ATOM 1515 C C . GLU A 1 196 ? 13.269 11.674 3.260 1.00 89.25 196 GLU A C 1
ATOM 1517 O O . GLU A 1 196 ? 13.931 11.808 2.232 1.00 89.25 196 GLU A O 1
ATOM 1522 N N . PRO A 1 197 ? 13.866 11.339 4.426 1.00 90.81 197 PRO A N 1
ATOM 1523 C CA . PRO A 1 197 ? 15.311 11.108 4.524 1.00 90.81 197 PRO A CA 1
ATOM 1524 C C . PRO A 1 197 ? 15.834 9.910 3.720 1.00 90.81 197 PRO A C 1
ATOM 1526 O O . PRO A 1 197 ? 16.996 9.904 3.329 1.00 90.81 197 PRO A O 1
ATOM 1529 N N . LEU A 1 198 ? 15.012 8.877 3.509 1.00 88.94 198 LEU A N 1
ATOM 1530 C CA . LEU A 1 198 ? 15.409 7.646 2.811 1.00 88.94 198 LEU A CA 1
ATOM 1531 C C . LEU A 1 198 ? 15.173 7.702 1.298 1.00 88.94 198 LEU A C 1
ATOM 1533 O O . LEU A 1 198 ? 15.545 6.763 0.598 1.00 88.94 198 LEU A O 1
ATOM 1537 N N . GLN A 1 199 ? 14.549 8.760 0.781 1.00 86.25 199 GLN A N 1
ATOM 1538 C CA . GLN A 1 199 ? 14.093 8.803 -0.605 1.00 86.25 199 GLN A CA 1
ATOM 1539 C C . GLN A 1 199 ? 15.249 8.662 -1.604 1.00 86.25 199 GLN A C 1
ATOM 1541 O O . GLN A 1 199 ? 15.137 7.894 -2.555 1.00 86.25 199 GLN A O 1
ATOM 1546 N N . GLU A 1 200 ? 16.364 9.357 -1.378 1.00 86.75 200 GLU A N 1
ATOM 1547 C CA . GLU A 1 200 ? 17.547 9.282 -2.246 1.00 86.75 200 GLU A CA 1
ATOM 1548 C C . GLU A 1 200 ? 18.147 7.867 -2.272 1.00 86.75 200 GLU A C 1
ATOM 1550 O O . GLU A 1 200 ? 18.415 7.312 -3.340 1.00 86.75 200 GLU A O 1
ATOM 1555 N N . GLU A 1 201 ? 18.262 7.239 -1.102 1.00 88.50 201 GLU A N 1
ATOM 1556 C CA . GLU A 1 201 ? 18.766 5.871 -0.957 1.00 88.50 201 GLU A CA 1
ATOM 1557 C C . GLU A 1 201 ? 17.841 4.860 -1.655 1.00 88.50 201 GLU A C 1
ATOM 1559 O O . GLU A 1 201 ? 18.286 3.982 -2.395 1.00 88.50 201 GLU A O 1
ATOM 1564 N N . MET A 1 202 ? 16.525 5.014 -1.481 1.00 85.12 202 MET A N 1
ATOM 1565 C CA . MET A 1 202 ? 15.527 4.170 -2.138 1.00 85.12 202 MET A CA 1
ATOM 1566 C C . MET A 1 202 ? 15.582 4.293 -3.663 1.00 85.12 202 MET A C 1
ATOM 1568 O O . MET A 1 202 ? 15.485 3.279 -4.351 1.00 85.12 202 MET A O 1
ATOM 1572 N N . MET A 1 203 ? 15.766 5.503 -4.196 1.00 85.19 203 MET A N 1
ATOM 1573 C CA . MET A 1 203 ? 15.885 5.721 -5.641 1.00 85.19 203 MET A CA 1
ATOM 1574 C C . MET A 1 203 ? 17.206 5.188 -6.203 1.00 85.19 203 MET A C 1
ATOM 1576 O O . MET A 1 203 ? 17.224 4.654 -7.311 1.00 85.19 203 MET A O 1
ATOM 1580 N N . THR A 1 204 ? 18.290 5.249 -5.429 1.00 86.31 204 THR A N 1
ATOM 1581 C CA . THR A 1 204 ? 19.577 4.622 -5.783 1.00 86.31 204 THR A CA 1
ATOM 1582 C C . THR A 1 204 ? 19.445 3.100 -5.891 1.00 86.31 204 THR A C 1
ATOM 1584 O O . THR A 1 204 ? 20.080 2.456 -6.726 1.00 86.31 204 THR A O 1
ATOM 1587 N N . HIS A 1 205 ? 18.559 2.515 -5.087 1.00 89.12 205 HIS A N 1
ATOM 1588 C CA . HIS A 1 205 ? 18.276 1.084 -5.059 1.00 89.12 205 HIS A CA 1
ATOM 1589 C C . HIS A 1 205 ? 16.924 0.712 -5.682 1.00 89.12 205 HIS A C 1
ATOM 1591 O O . HIS A 1 205 ? 16.353 -0.323 -5.338 1.00 89.12 205 HIS A O 1
ATOM 1597 N N . PHE A 1 206 ? 16.438 1.506 -6.639 1.00 89.44 206 PHE A N 1
ATOM 1598 C CA . PHE A 1 206 ? 15.118 1.355 -7.257 1.00 89.44 206 PHE A CA 1
ATOM 1599 C C . PHE A 1 206 ? 14.793 -0.088 -7.677 1.00 89.44 206 PHE A C 1
ATOM 1601 O O . PHE A 1 206 ? 13.771 -0.641 -7.277 1.00 89.44 206 PHE A O 1
ATOM 1608 N N . TRP A 1 207 ? 15.698 -0.761 -8.393 1.00 93.38 207 TRP A N 1
ATOM 1609 C CA . TRP A 1 207 ? 15.466 -2.137 -8.848 1.00 93.38 207 TRP A CA 1
ATOM 1610 C C . TRP A 1 207 ? 15.371 -3.162 -7.712 1.00 93.38 207 TRP A C 1
ATOM 1612 O O . TRP A 1 207 ? 14.633 -4.146 -7.813 1.00 93.38 207 TRP A O 1
ATOM 1622 N N . TRP A 1 208 ? 16.078 -2.925 -6.605 1.00 93.62 208 TRP A N 1
ATOM 1623 C CA . TRP A 1 208 ? 15.995 -3.773 -5.417 1.00 93.62 208 TRP A CA 1
ATOM 1624 C C . TRP A 1 208 ? 14.641 -3.666 -4.726 1.00 93.62 208 TRP A C 1
ATOM 1626 O O . TRP A 1 208 ? 14.204 -4.649 -4.125 1.00 93.62 208 TRP A O 1
ATOM 1636 N N . LEU A 1 209 ? 13.949 -2.529 -4.846 1.00 94.19 209 LEU A N 1
ATOM 1637 C CA . LEU A 1 209 ? 12.599 -2.376 -4.307 1.00 94.19 209 LEU A CA 1
ATOM 1638 C C . LEU A 1 209 ? 11.637 -3.389 -4.932 1.00 94.19 209 LEU A C 1
ATOM 1640 O O . LEU A 1 209 ? 10.858 -4.005 -4.209 1.00 94.19 209 LEU A O 1
ATOM 1644 N N . PHE A 1 210 ? 11.751 -3.652 -6.237 1.00 95.94 210 PHE A N 1
ATOM 1645 C CA . PHE A 1 210 ? 10.957 -4.684 -6.908 1.00 95.94 210 PHE A CA 1
ATOM 1646 C C . PHE A 1 210 ? 11.318 -6.092 -6.432 1.00 95.94 210 PHE A C 1
ATOM 1648 O O . PHE A 1 210 ? 10.433 -6.888 -6.116 1.00 95.94 210 PHE A O 1
ATOM 1655 N N . ILE A 1 211 ? 12.617 -6.400 -6.342 1.00 96.44 211 ILE A N 1
ATOM 1656 C CA . ILE A 1 211 ? 13.109 -7.726 -5.935 1.00 96.44 211 ILE A CA 1
ATOM 1657 C C . ILE A 1 211 ? 12.669 -8.058 -4.507 1.00 96.44 211 ILE A C 1
ATOM 1659 O O . ILE A 1 211 ? 12.163 -9.151 -4.258 1.00 96.44 211 ILE A O 1
ATOM 1663 N N . LEU A 1 212 ? 12.840 -7.120 -3.575 1.00 96.56 212 LEU A N 1
ATOM 1664 C CA . LEU A 1 212 ? 12.422 -7.274 -2.180 1.00 96.56 212 LEU A CA 1
ATOM 1665 C C . LEU A 1 212 ? 10.906 -7.136 -2.015 1.00 96.56 212 LEU A C 1
ATOM 1667 O O . LEU A 1 212 ? 10.321 -7.729 -1.109 1.00 96.56 212 LEU A O 1
ATOM 1671 N N . GLY A 1 213 ? 10.256 -6.392 -2.902 1.00 97.75 213 GLY A N 1
ATOM 1672 C CA . GLY A 1 213 ? 8.820 -6.193 -2.883 1.00 97.75 213 GLY A CA 1
ATOM 1673 C C . GLY A 1 213 ? 8.036 -7.468 -3.170 1.00 97.75 213 GLY A C 1
ATOM 1674 O O . GLY A 1 213 ? 7.044 -7.737 -2.493 1.00 97.75 213 GLY A O 1
ATOM 1675 N N . VAL A 1 214 ? 8.483 -8.296 -4.123 1.00 98.25 214 VAL A N 1
ATOM 1676 C CA . VAL A 1 214 ? 7.796 -9.552 -4.493 1.00 98.25 214 VAL A CA 1
ATOM 1677 C C . VAL A 1 214 ? 7.561 -10.471 -3.283 1.00 98.25 214 VAL A C 1
ATOM 1679 O O . VAL A 1 214 ? 6.408 -10.845 -3.049 1.00 98.25 214 VAL A O 1
ATOM 1682 N N . PRO A 1 215 ? 8.574 -10.840 -2.471 1.00 98.12 215 PRO A N 1
ATOM 1683 C CA . PRO A 1 215 ? 8.334 -11.671 -1.297 1.00 98.12 215 PRO A CA 1
ATOM 1684 C C . PRO A 1 215 ? 7.449 -10.973 -0.258 1.00 98.12 215 PRO A C 1
ATOM 1686 O O . PRO A 1 215 ? 6.601 -11.639 0.336 1.00 98.12 215 PRO A O 1
ATOM 1689 N N . VAL A 1 216 ? 7.567 -9.653 -0.065 1.00 98.06 216 VAL A N 1
ATOM 1690 C CA . VAL A 1 216 ? 6.685 -8.904 0.852 1.00 98.06 216 VAL A CA 1
ATOM 1691 C C . VAL A 1 216 ? 5.228 -8.971 0.393 1.00 98.06 216 VAL A C 1
ATOM 1693 O O . VAL A 1 216 ? 4.347 -9.255 1.210 1.00 98.06 216 VAL A O 1
ATOM 1696 N N . LEU A 1 217 ? 4.965 -8.783 -0.903 1.00 98.44 217 LEU A N 1
ATOM 1697 C CA . LEU A 1 217 ? 3.637 -8.924 -1.496 1.00 98.44 217 LEU A CA 1
ATOM 1698 C C . LEU A 1 217 ? 3.082 -10.333 -1.268 1.00 98.44 217 LEU A C 1
ATOM 1700 O O . LEU A 1 217 ? 1.982 -10.480 -0.733 1.00 98.44 217 LEU A O 1
ATOM 1704 N N . VAL A 1 218 ? 3.847 -11.366 -1.633 1.00 98.12 218 VAL A N 1
ATOM 1705 C CA . VAL A 1 218 ? 3.421 -12.769 -1.512 1.00 98.12 218 VAL A CA 1
ATOM 1706 C C . VAL A 1 218 ? 3.098 -13.113 -0.062 1.00 98.12 218 VAL A C 1
ATOM 1708 O O . VAL A 1 218 ? 2.012 -13.622 0.216 1.00 98.12 218 VAL A O 1
ATOM 1711 N N . ILE A 1 219 ? 3.996 -12.798 0.875 1.00 98.00 219 ILE A N 1
ATOM 1712 C CA . ILE A 1 219 ? 3.793 -13.074 2.303 1.00 98.00 219 ILE A CA 1
ATOM 1713 C C . ILE A 1 219 ? 2.550 -12.343 2.815 1.00 98.00 219 ILE A C 1
ATOM 1715 O O . ILE A 1 219 ? 1.700 -12.960 3.457 1.00 98.00 219 ILE A O 1
ATOM 1719 N N . THR A 1 220 ? 2.407 -11.053 2.501 1.00 97.69 220 THR A N 1
ATOM 1720 C CA . THR A 1 220 ? 1.271 -10.237 2.953 1.00 97.69 220 THR A CA 1
ATOM 1721 C C . THR A 1 220 ? -0.052 -10.802 2.440 1.00 97.69 220 THR A C 1
ATOM 1723 O O . THR A 1 220 ? -0.979 -11.013 3.225 1.00 97.69 220 THR A O 1
ATOM 1726 N N . VAL A 1 221 ? -0.138 -11.115 1.145 1.00 97.88 221 VAL A N 1
ATOM 1727 C CA . VAL A 1 221 ? -1.343 -11.691 0.534 1.00 97.88 221 VAL A CA 1
ATOM 1728 C C . VAL A 1 221 ? -1.665 -13.053 1.141 1.00 97.88 221 VAL A C 1
ATOM 1730 O O . VAL A 1 221 ? -2.813 -13.280 1.518 1.00 97.88 221 VAL A O 1
ATOM 1733 N N . VAL A 1 222 ? -0.679 -13.940 1.297 1.00 97.31 222 VAL A N 1
ATOM 1734 C CA . VAL A 1 222 ? -0.884 -15.278 1.875 1.00 97.31 222 VAL A CA 1
ATOM 1735 C C . VAL A 1 222 ? -1.374 -15.187 3.318 1.00 97.31 222 VAL A C 1
ATOM 1737 O O . VAL A 1 222 ? -2.361 -15.835 3.667 1.00 97.31 222 VAL A O 1
ATOM 1740 N N . VAL A 1 223 ? -0.738 -14.362 4.154 1.00 95.44 223 VAL A N 1
ATOM 1741 C CA . VAL A 1 223 ? -1.130 -14.183 5.561 1.00 95.44 223 VAL A CA 1
ATOM 1742 C C . VAL A 1 223 ? -2.554 -13.643 5.664 1.00 95.44 223 VAL A C 1
ATOM 1744 O O . VAL A 1 223 ? -3.363 -14.179 6.428 1.00 95.44 223 VAL A O 1
ATOM 1747 N N . LEU A 1 224 ? -2.889 -12.613 4.883 1.00 95.81 224 LEU A N 1
ATOM 1748 C CA . LEU A 1 224 ? -4.234 -12.046 4.891 1.00 95.81 224 LEU A CA 1
ATOM 1749 C C . LEU A 1 224 ? -5.272 -13.044 4.360 1.00 95.81 224 LEU A C 1
ATOM 1751 O O . LEU A 1 224 ? -6.345 -13.167 4.949 1.00 95.81 224 LEU A O 1
ATOM 1755 N N . TRP A 1 225 ? -4.959 -13.777 3.291 1.00 95.44 225 TRP A N 1
ATOM 1756 C CA . TRP A 1 225 ? -5.850 -14.766 2.681 1.00 95.44 225 TRP A CA 1
ATOM 1757 C C . TRP A 1 225 ? -6.161 -15.936 3.616 1.00 95.44 225 TRP A C 1
ATOM 1759 O O . TRP A 1 225 ? -7.327 -16.286 3.809 1.00 95.44 225 TRP A O 1
ATOM 1769 N N . LEU A 1 226 ? -5.129 -16.534 4.223 1.00 92.62 226 LEU A N 1
ATOM 1770 C CA . LEU A 1 226 ? -5.293 -17.648 5.162 1.00 92.62 226 LEU A CA 1
ATOM 1771 C C . LEU A 1 226 ? -6.218 -17.262 6.311 1.00 92.62 226 LEU A C 1
ATOM 1773 O O . LEU A 1 226 ? -7.075 -18.046 6.714 1.00 92.62 226 LEU A O 1
ATOM 1777 N N . ARG A 1 227 ? -6.084 -16.028 6.793 1.00 89.19 227 ARG A N 1
ATOM 1778 C CA . ARG A 1 227 ? -6.912 -15.520 7.872 1.00 89.19 227 ARG A CA 1
ATOM 1779 C C . ARG A 1 227 ? -8.368 -15.305 7.459 1.00 89.19 227 ARG A C 1
ATOM 1781 O O . ARG A 1 227 ? -9.245 -15.714 8.218 1.00 89.19 227 ARG A O 1
ATOM 1788 N N . VAL A 1 228 ? -8.635 -14.764 6.265 1.00 87.25 228 VAL A N 1
ATOM 1789 C CA . VAL A 1 228 ? -10.010 -14.687 5.726 1.00 87.25 228 VAL A CA 1
ATOM 1790 C C . VAL A 1 228 ? -10.638 -16.079 5.705 1.00 87.25 228 VAL A C 1
ATOM 1792 O O . VAL A 1 228 ? -11.721 -16.271 6.244 1.00 87.25 228 VAL A O 1
ATOM 1795 N N . ARG A 1 229 ? -9.917 -17.081 5.187 1.00 81.00 229 ARG A N 1
ATOM 1796 C CA . ARG A 1 229 ? -10.425 -18.457 5.106 1.00 81.00 229 ARG A CA 1
ATOM 1797 C C . ARG A 1 229 ? -10.784 -19.043 6.474 1.00 81.00 229 ARG A C 1
ATOM 1799 O O . ARG A 1 229 ? -11.759 -19.774 6.575 1.00 81.00 229 ARG A O 1
ATOM 1806 N N . THR A 1 230 ? -10.016 -18.733 7.519 1.00 76.88 230 THR A N 1
ATOM 1807 C CA . THR A 1 230 ? -10.316 -19.199 8.887 1.00 76.88 230 THR A CA 1
ATOM 1808 C C . THR A 1 230 ? -11.513 -18.508 9.540 1.00 76.88 230 THR A C 1
ATOM 1810 O O . THR A 1 230 ? -11.961 -18.968 10.580 1.00 76.88 230 THR A O 1
ATOM 1813 N N . GLN A 1 231 ? -12.015 -17.404 8.977 1.00 67.62 231 GLN A N 1
ATOM 1814 C CA . GLN A 1 231 ? -13.217 -16.723 9.473 1.00 67.62 231 GLN A CA 1
ATOM 1815 C C . GLN A 1 231 ? -14.514 -17.286 8.868 1.00 67.62 231 GLN A C 1
ATOM 1817 O O . GLN A 1 231 ? -15.576 -17.066 9.445 1.00 67.62 231 GLN A O 1
ATOM 1822 N N . ASP A 1 232 ? -14.423 -17.995 7.737 1.00 58.12 232 ASP A N 1
ATOM 1823 C CA . ASP A 1 232 ? -15.558 -18.585 7.008 1.00 58.12 232 ASP A CA 1
ATOM 1824 C C . ASP A 1 232 ? -15.838 -20.061 7.391 1.00 58.12 232 ASP A C 1
ATOM 1826 O O . ASP A 1 232 ? -16.728 -20.687 6.813 1.00 58.12 232 ASP A O 1
ATOM 1830 N N . VAL A 1 233 ? -15.080 -20.622 8.344 1.00 49.25 233 VAL A N 1
ATOM 1831 C CA . VAL A 1 233 ? -15.247 -21.978 8.914 1.00 49.25 233 VAL A CA 1
ATOM 1832 C C . VAL A 1 233 ? -15.720 -21.865 10.356 1.00 49.25 233 VAL A C 1
ATOM 1834 O O . VAL A 1 233 ? -16.645 -22.621 10.723 1.00 49.25 233 VAL A O 1
#

Solvent-accessible surface area (backbone atoms only — not comparable to full-atom values): 11817 Å² total; per-residue (Å²): 130,87,70,63,64,65,60,47,48,52,53,33,39,53,49,38,34,71,43,21,52,63,51,46,51,51,48,52,30,17,22,34,9,25,24,15,71,34,38,46,58,33,36,61,64,28,72,48,82,58,70,78,88,66,102,82,59,102,75,81,67,64,28,80,74,24,65,70,27,53,56,33,47,63,66,11,38,63,32,21,39,49,36,18,46,51,47,15,52,39,22,49,59,56,17,60,76,55,50,78,95,51,56,61,70,55,41,36,49,24,34,48,24,42,30,47,14,38,54,17,45,32,46,27,49,48,26,66,58,27,72,62,34,37,70,58,34,58,74,69,70,46,77,49,86,39,69,67,49,56,48,49,43,50,43,42,32,56,45,52,46,46,50,47,43,29,70,73,70,67,28,37,60,65,60,46,51,44,34,34,52,26,37,52,54,19,43,50,50,33,40,66,73,49,45,60,78,39,44,66,62,49,61,77,41,47,73,54,43,20,61,60,2,33,60,47,29,51,52,52,50,51,57,40,49,55,52,44,57,66,72,79,109

Radius of gyration: 19.43 Å; Cα contacts (8 Å, |Δi|>4): 304; chains: 1; bounding box: 45×42×59 Å

pLDDT: mean 89.22, std 10.88, range [38.62, 98.44]

Foldseek 3Di:
DPDPLVVLLVLLLVLLLVCLLVLLLLLQLLLLLQLLVLLVVLCVQLVHAFDDDDPDDPDDDRRPSRNCSVVSNLVSLVRSLVLLVLLLVLLVLLLPPQESVDDSVNLNSSLNSLLSNLSSQLVNQCSCLHDSCVVVCVVVVHPSVDPVNNVVSLCCSLPVVLVCCCVPSVHDNSSSNSSSVSSVVSNVCSCVVPCVVCVVVCSVVVSVSNVSSNVSSVVSSVVSVVSSVVVVD

Sequence (233 aa):
MKYNSFFNMVILVLTVLAAAPALTFITVFAHEGGHGLLIVPAIALNGEMPDMPTEQSEVWNPFPNFPAGVILFLLSFPLGVVANGLISWLAFKNARPFTLEQSVTRSVLTGIFLSLCIMNFKGVLSNVFGQDFSFVWEFLQVPYQQDSVRTLLKAGAYLVFPAYIVMKEKADCTLVASVSASTFFGSYLTGTLLFEPLQEEMMTHFWWLFILGVPVLVITVVVLWLRVRTQDV